Protein AF-A0A2T2ZTY4-F1 (afdb_monomer_lite)

InterPro domains:
  IPR013901 Anthrone oxygenase [PF08592] (62-188)

Sequence (195 aa):
MADYQSNPLRTTAALVGLSSTLVLAGVNIGTSALFIPHLLSSSSSGSSSSSPLPIETTTAIFTRLYRDGAKLVVPLAAAGTLSFGLLAAEFSSFRGGPVARGTLSSSLMDSTPRILLATASALVVSTLAWTGIVVMPVNNRLVSIAESSAKTDRGSSSKQREEVDSLLRSWQWMNYVRGFGALAAGIVALGALVV

Foldseek 3Di:
DPDPPDPVLLVVLLCLLLVLLLVLLCLLLVCLVPPLVVLLVLLPDPDDDDHRDALLVSLVVVLVCVVVVCVRNVVSLVSNLVSLQVNLVVLVVVPPDPDDPDDPVVVVVSNQLSVLSNLLSVLSVVLVVLCVPPVVVLNVVSVVLNVVVVVDPPGDDPVSSVSNSVSSNSNSVSSNSSSVSSVSSSVSNVVSVVD

pLDDT: mean 83.14, std 16.84, range [40.78, 97.81]

Structure (mmCIF, N/CA/C/O backbone):
data_AF-A0A2T2ZTY4-F1
#
_entry.id   AF-A0A2T2ZTY4-F1
#
loop_
_atom_site.group_PDB
_atom_site.id
_atom_site.type_symbol
_atom_site.label_atom_id
_atom_site.label_alt_id
_atom_site.label_comp_id
_atom_site.label_asym_id
_atom_site.label_entity_id
_atom_site.label_seq_id
_atom_site.pdbx_PDB_ins_code
_atom_site.Cartn_x
_atom_site.Cartn_y
_atom_site.Cartn_z
_atom_site.occupancy
_atom_site.B_iso_or_equiv
_atom_site.auth_seq_id
_atom_site.auth_comp_id
_atom_site.auth_asym_id
_atom_site.auth_atom_id
_atom_site.pdbx_PDB_model_num
ATOM 1 N N . MET A 1 1 ? 37.023 -5.761 -24.799 1.00 42.00 1 MET A N 1
ATOM 2 C CA . MET A 1 1 ? 36.277 -5.891 -23.532 1.00 42.00 1 MET A CA 1
ATOM 3 C C . MET A 1 1 ? 36.139 -4.492 -22.969 1.00 42.00 1 MET A C 1
ATOM 5 O O . MET A 1 1 ? 37.066 -4.015 -22.338 1.00 42.00 1 MET A O 1
ATOM 9 N N . ALA A 1 2 ? 35.080 -3.780 -23.354 1.00 40.78 2 ALA A N 1
ATOM 10 C CA . ALA A 1 2 ? 34.784 -2.466 -22.796 1.00 40.78 2 ALA A CA 1
ATOM 11 C C . ALA A 1 2 ? 33.960 -2.695 -21.531 1.00 40.78 2 ALA A C 1
ATOM 13 O O . ALA A 1 2 ? 32.965 -3.421 -21.578 1.00 40.78 2 ALA A O 1
ATOM 14 N N . ASP A 1 3 ? 34.435 -2.148 -20.420 1.00 42.94 3 ASP A N 1
ATOM 15 C CA . ASP A 1 3 ? 33.852 -2.321 -19.101 1.00 42.94 3 ASP A CA 1
ATOM 16 C C . ASP A 1 3 ? 32.365 -1.968 -19.090 1.00 42.94 3 ASP A C 1
ATOM 18 O O . ASP A 1 3 ? 31.940 -0.867 -19.443 1.00 42.94 3 ASP A O 1
ATOM 22 N N . TYR A 1 4 ? 31.583 -2.942 -18.641 1.00 46.78 4 TYR A N 1
ATOM 23 C CA . TYR A 1 4 ? 30.176 -2.842 -18.294 1.00 46.78 4 TYR A CA 1
ATOM 24 C C . TYR A 1 4 ? 30.061 -1.991 -17.018 1.00 46.78 4 TYR A C 1
ATOM 26 O O . TYR A 1 4 ? 29.778 -2.505 -15.938 1.00 46.78 4 TYR A O 1
ATOM 34 N N . GLN A 1 5 ? 30.367 -0.691 -17.090 1.00 53.50 5 GLN A N 1
ATOM 35 C CA . GLN A 1 5 ? 30.116 0.213 -15.971 1.00 53.50 5 GLN A CA 1
ATOM 36 C C . GLN A 1 5 ? 28.602 0.330 -15.796 1.00 53.50 5 GLN A C 1
ATOM 38 O O . GLN A 1 5 ? 27.928 1.087 -16.495 1.00 53.50 5 GLN A O 1
ATOM 43 N N . SER A 1 6 ? 28.054 -0.458 -14.869 1.00 60.25 6 SER A N 1
ATOM 44 C CA . SER A 1 6 ? 26.677 -0.318 -14.412 1.00 60.25 6 SER A CA 1
ATOM 45 C C . SER A 1 6 ? 26.461 1.135 -14.001 1.00 60.25 6 SER A C 1
ATOM 47 O O . SER A 1 6 ? 27.134 1.613 -13.086 1.00 60.25 6 SER A O 1
ATOM 49 N N . ASN A 1 7 ? 25.555 1.842 -14.680 1.00 81.56 7 ASN A N 1
ATOM 50 C CA . ASN A 1 7 ? 25.240 3.223 -14.340 1.00 81.56 7 ASN A CA 1
ATOM 51 C C . ASN A 1 7 ? 24.747 3.252 -12.877 1.00 81.56 7 ASN A C 1
ATOM 53 O O . ASN A 1 7 ? 23.679 2.693 -12.601 1.00 81.56 7 ASN A O 1
ATOM 57 N N . PRO A 1 8 ? 25.497 3.863 -11.937 1.00 86.19 8 PRO A N 1
ATOM 58 C CA . PRO A 1 8 ? 25.181 3.801 -10.511 1.00 86.19 8 PRO A CA 1
ATOM 59 C C . PRO A 1 8 ? 23.785 4.363 -10.215 1.00 86.19 8 PRO A C 1
ATOM 61 O O . PRO A 1 8 ? 23.120 3.904 -9.284 1.00 86.19 8 PRO A O 1
ATOM 64 N N . LEU A 1 9 ? 23.301 5.289 -11.051 1.00 87.69 9 LEU A N 1
ATOM 65 C CA . LEU A 1 9 ? 21.956 5.851 -10.967 1.00 87.69 9 LEU A CA 1
ATOM 66 C C . LEU A 1 9 ? 20.871 4.788 -11.190 1.00 87.69 9 LEU A C 1
ATOM 68 O O . LEU A 1 9 ? 19.936 4.702 -10.395 1.00 87.69 9 LEU A O 1
ATOM 72 N N . ARG A 1 10 ? 21.024 3.928 -12.207 1.00 89.00 10 ARG A N 1
ATOM 73 C CA . ARG A 1 10 ? 20.074 2.841 -12.505 1.00 89.00 10 ARG A CA 1
ATOM 74 C C . ARG A 1 10 ? 20.020 1.823 -11.382 1.00 89.00 10 ARG A C 1
ATOM 76 O O . ARG A 1 10 ? 18.934 1.467 -10.933 1.00 89.00 10 ARG A O 1
ATOM 83 N N . THR A 1 11 ? 21.185 1.396 -10.899 1.00 90.50 11 THR A N 1
ATOM 84 C CA . THR A 1 11 ? 21.280 0.446 -9.785 1.00 90.50 11 THR A CA 1
ATOM 85 C C . THR A 1 11 ? 20.630 1.019 -8.530 1.00 90.50 11 THR A C 1
ATOM 87 O O . THR A 1 11 ? 19.835 0.345 -7.880 1.00 90.50 11 THR A O 1
ATOM 90 N N . THR A 1 12 ? 20.902 2.289 -8.221 1.00 93.62 12 THR A N 1
ATOM 91 C CA . THR A 1 12 ? 20.319 2.964 -7.056 1.00 93.62 12 THR A CA 1
ATOM 92 C C . THR A 1 12 ? 18.804 3.080 -7.187 1.00 93.62 12 THR A C 1
ATOM 94 O O . THR A 1 12 ? 18.079 2.700 -6.269 1.00 93.62 12 THR A O 1
ATOM 97 N N . ALA A 1 13 ? 18.305 3.539 -8.338 1.00 93.88 13 ALA A N 1
ATOM 98 C CA . ALA A 1 13 ? 16.874 3.665 -8.583 1.00 93.88 13 ALA A CA 1
ATOM 99 C C . ALA A 1 13 ? 16.161 2.306 -8.496 1.00 93.88 13 ALA A C 1
ATOM 101 O O . ALA A 1 13 ? 15.113 2.217 -7.858 1.00 93.88 13 ALA A O 1
ATOM 102 N N . ALA A 1 14 ? 16.746 1.244 -9.057 1.00 94.00 14 ALA A N 1
ATOM 103 C CA . ALA A 1 14 ? 16.203 -0.110 -8.979 1.00 94.00 14 ALA A CA 1
ATOM 104 C C . ALA A 1 14 ? 16.126 -0.613 -7.532 1.00 94.00 14 ALA A C 1
ATOM 106 O O . ALA A 1 14 ? 15.066 -1.063 -7.097 1.00 94.00 14 ALA A O 1
ATOM 107 N N . LEU A 1 15 ? 17.214 -0.482 -6.765 1.00 96.19 15 LEU A N 1
ATOM 108 C CA . LEU A 1 15 ? 17.254 -0.899 -5.362 1.00 96.19 15 LEU A CA 1
ATOM 109 C C . LEU A 1 15 ? 16.244 -0.128 -4.512 1.00 96.19 15 LEU A C 1
ATOM 111 O O . LEU A 1 15 ? 15.514 -0.736 -3.729 1.00 96.19 15 LEU A O 1
ATOM 115 N N . VAL A 1 16 ? 16.152 1.193 -4.686 1.00 97.00 16 VAL A N 1
ATOM 116 C CA . VAL A 1 16 ? 15.178 2.026 -3.967 1.00 97.00 16 VAL A CA 1
ATOM 117 C C . VAL A 1 16 ? 13.749 1.641 -4.346 1.00 97.00 16 VAL A C 1
ATOM 119 O O . VAL A 1 16 ? 12.917 1.466 -3.459 1.00 97.00 16 VAL A O 1
ATOM 122 N N . GLY A 1 17 ? 13.454 1.445 -5.633 1.00 95.94 17 GLY A N 1
ATOM 123 C CA . GLY A 1 17 ? 12.112 1.079 -6.088 1.00 95.94 17 GLY A CA 1
ATOM 124 C C . GLY A 1 17 ? 11.661 -0.296 -5.586 1.00 95.94 17 GLY A C 1
ATOM 125 O O . GLY A 1 17 ? 10.560 -0.442 -5.045 1.00 95.94 17 GLY A O 1
ATOM 126 N N . LEU A 1 18 ? 12.534 -1.301 -5.699 1.00 97.00 18 LEU A N 1
ATOM 127 C CA . LEU A 1 18 ? 12.264 -2.665 -5.237 1.00 97.00 18 LEU A CA 1
ATOM 128 C C . LEU A 1 18 ? 12.140 -2.732 -3.712 1.00 97.00 18 LEU A C 1
ATOM 130 O O . LEU A 1 18 ? 11.170 -3.285 -3.200 1.00 97.00 18 LEU A O 1
ATOM 134 N N . SER A 1 19 ? 13.070 -2.125 -2.970 1.00 97.56 19 SER A N 1
ATOM 135 C CA . SER A 1 19 ? 12.989 -2.100 -1.503 1.00 97.56 19 SER A CA 1
ATOM 136 C C . SER A 1 19 ? 11.739 -1.365 -1.020 1.00 97.56 19 SER A C 1
ATOM 138 O O . SER A 1 19 ? 11.031 -1.873 -0.152 1.00 97.56 19 SER A O 1
ATOM 140 N N . SER A 1 20 ? 11.401 -0.224 -1.630 1.00 96.62 20 SER A N 1
ATOM 141 C CA . SER A 1 20 ? 10.216 0.549 -1.251 1.00 96.62 20 SER A CA 1
ATOM 142 C C . SER A 1 20 ? 8.925 -0.237 -1.466 1.00 96.62 20 SER A C 1
ATOM 144 O O . SER A 1 20 ? 8.067 -0.253 -0.585 1.00 96.62 20 SER A O 1
ATOM 146 N N . THR A 1 21 ? 8.789 -0.928 -2.602 1.00 96.25 21 THR A N 1
ATOM 147 C CA . THR A 1 21 ? 7.597 -1.742 -2.894 1.00 96.25 21 THR A CA 1
ATOM 148 C C . THR A 1 21 ? 7.496 -2.992 -2.029 1.00 96.25 21 THR A C 1
ATOM 150 O O . THR A 1 21 ? 6.395 -3.321 -1.589 1.00 96.25 21 THR A O 1
ATOM 153 N N . LEU A 1 22 ? 8.617 -3.643 -1.705 1.00 97.50 22 LEU A N 1
ATOM 154 C CA . LEU A 1 22 ? 8.642 -4.778 -0.778 1.00 97.50 22 LEU A CA 1
ATOM 155 C C . LEU A 1 22 ? 8.259 -4.366 0.645 1.00 97.50 22 LEU A C 1
ATOM 157 O O . LEU A 1 22 ? 7.415 -5.016 1.263 1.00 97.50 22 LEU A O 1
ATOM 161 N N . VAL A 1 23 ? 8.823 -3.269 1.159 1.00 97.81 23 VAL A N 1
ATOM 162 C CA . VAL A 1 23 ? 8.463 -2.748 2.487 1.00 97.81 23 VAL A CA 1
ATOM 163 C C . VAL A 1 23 ? 6.996 -2.321 2.503 1.00 97.81 23 VAL A C 1
ATOM 165 O O . VAL A 1 23 ? 6.265 -2.668 3.428 1.00 97.81 23 VAL A O 1
ATOM 168 N N . LEU A 1 24 ? 6.528 -1.635 1.458 1.00 95.75 24 LEU A N 1
ATOM 169 C CA . LEU A 1 24 ? 5.130 -1.231 1.328 1.00 95.75 24 LEU A CA 1
ATOM 170 C C . LEU A 1 24 ? 4.177 -2.439 1.300 1.00 95.75 24 LEU A C 1
ATOM 172 O O . LEU A 1 24 ? 3.145 -2.427 1.975 1.00 95.75 24 LEU A O 1
ATOM 176 N N . ALA A 1 25 ? 4.521 -3.492 0.557 1.00 97.31 25 ALA A N 1
ATOM 177 C CA . ALA A 1 25 ? 3.759 -4.736 0.529 1.00 97.31 25 ALA A CA 1
ATOM 178 C C . ALA A 1 25 ? 3.726 -5.397 1.913 1.00 97.31 25 ALA A C 1
ATOM 180 O O . ALA A 1 25 ? 2.648 -5.706 2.426 1.00 97.31 25 ALA A O 1
ATOM 181 N N . GLY A 1 26 ? 4.893 -5.537 2.547 1.00 96.81 26 GLY A N 1
ATOM 182 C CA . GLY A 1 26 ? 5.043 -6.133 3.870 1.00 96.81 26 GLY A CA 1
ATOM 183 C C . GLY A 1 26 ? 4.257 -5.394 4.951 1.00 96.81 26 GLY A C 1
ATOM 184 O O . GLY A 1 26 ? 3.558 -6.031 5.732 1.00 96.81 26 GLY A O 1
ATOM 185 N N . VAL A 1 27 ? 4.286 -4.058 4.969 1.00 95.75 27 VAL A N 1
ATOM 186 C CA . VAL A 1 27 ? 3.514 -3.253 5.930 1.00 95.75 27 VAL A CA 1
ATOM 187 C C . VAL A 1 27 ? 2.009 -3.457 5.737 1.00 95.75 27 VAL A C 1
ATOM 189 O O . VAL A 1 27 ? 1.297 -3.698 6.710 1.00 95.75 27 VAL A O 1
ATOM 192 N N . ASN A 1 28 ? 1.502 -3.408 4.503 1.00 95.25 28 ASN A N 1
ATOM 193 C CA . ASN A 1 28 ? 0.065 -3.553 4.238 1.00 95.25 28 ASN A CA 1
ATOM 194 C C . ASN A 1 28 ? -0.455 -4.971 4.539 1.00 95.25 28 ASN A C 1
ATOM 196 O O . ASN A 1 28 ? -1.496 -5.135 5.182 1.00 95.25 28 ASN A O 1
ATOM 200 N N . ILE A 1 29 ? 0.283 -6.001 4.113 1.00 96.88 29 ILE A N 1
ATOM 201 C CA . ILE A 1 29 ? -0.066 -7.405 4.369 1.00 96.88 29 ILE A CA 1
ATOM 202 C C . ILE A 1 29 ? 0.104 -7.721 5.856 1.00 96.88 29 ILE A C 1
ATOM 204 O O . ILE A 1 29 ? -0.799 -8.284 6.467 1.00 96.88 29 ILE A O 1
ATOM 208 N N . GLY A 1 30 ? 1.225 -7.318 6.453 1.00 95.75 30 GLY A N 1
ATOM 209 C CA . GLY A 1 30 ? 1.563 -7.588 7.847 1.00 95.75 30 GLY A CA 1
ATOM 210 C C . GLY A 1 30 ? 0.591 -6.934 8.820 1.00 95.75 30 GLY A C 1
ATOM 211 O O . GLY A 1 30 ? 0.077 -7.608 9.707 1.00 95.75 30 GLY A O 1
ATOM 212 N N . THR A 1 31 ? 0.246 -5.658 8.624 1.00 93.75 31 THR A N 1
ATOM 213 C CA . THR A 1 31 ? -0.780 -5.002 9.458 1.00 93.75 31 THR A CA 1
ATOM 214 C C . THR A 1 31 ? -2.138 -5.698 9.336 1.00 93.75 31 THR A C 1
ATOM 216 O O . THR A 1 31 ? -2.840 -5.861 10.329 1.00 93.75 31 THR A O 1
ATOM 219 N N . SER A 1 32 ? -2.493 -6.201 8.156 1.00 93.81 32 SER A N 1
ATOM 220 C CA . SER A 1 32 ? -3.767 -6.902 7.948 1.00 93.81 32 SER A CA 1
ATOM 221 C C . SER A 1 32 ? -3.783 -8.311 8.515 1.00 93.81 32 SER A C 1
ATOM 223 O O . SER A 1 32 ? -4.798 -8.730 9.057 1.00 93.81 32 SER A O 1
ATOM 225 N N . ALA A 1 33 ? -2.678 -9.044 8.404 1.00 94.31 33 ALA A N 1
ATOM 226 C CA . ALA A 1 33 ? -2.574 -10.421 8.872 1.00 94.31 33 ALA A CA 1
ATOM 227 C C . ALA A 1 33 ? -2.340 -10.504 10.381 1.00 94.31 33 ALA A C 1
ATOM 229 O O . ALA A 1 33 ? -2.839 -11.416 11.031 1.00 94.31 33 ALA A O 1
ATOM 230 N N . LEU A 1 34 ? -1.590 -9.552 10.941 1.00 93.38 34 LEU A N 1
ATOM 231 C CA . LEU A 1 34 ? -1.162 -9.603 12.333 1.00 93.38 34 LEU A CA 1
ATOM 232 C C . LEU A 1 34 ? -1.958 -8.656 13.220 1.00 93.38 34 LEU A C 1
ATOM 234 O O . LEU A 1 34 ? -2.248 -9.018 14.346 1.00 93.38 34 LEU A O 1
ATOM 238 N N . PHE A 1 35 ? -2.345 -7.464 12.768 1.00 89.75 35 PHE A N 1
ATOM 239 C CA . PHE A 1 35 ? -2.941 -6.477 13.675 1.00 89.75 35 PHE A CA 1
ATOM 240 C C . PHE A 1 35 ? -4.463 -6.582 13.752 1.00 89.75 35 PHE A C 1
ATOM 242 O O . PHE A 1 35 ? -5.037 -6.663 14.838 1.00 89.75 35 PHE A O 1
ATOM 249 N N . ILE A 1 36 ? -5.132 -6.623 12.597 1.00 89.38 36 ILE A N 1
ATOM 250 C CA . ILE A 1 36 ? -6.599 -6.593 12.542 1.00 89.38 36 ILE A CA 1
ATOM 251 C C . ILE A 1 36 ? -7.257 -7.802 13.224 1.00 89.38 36 ILE A C 1
ATOM 253 O O . ILE A 1 36 ? -8.189 -7.584 13.998 1.00 89.38 36 ILE A O 1
ATOM 257 N N . PRO A 1 37 ? -6.782 -9.053 13.055 1.00 88.50 37 PRO A N 1
ATOM 258 C CA . PRO A 1 37 ? -7.362 -10.188 13.763 1.00 88.50 37 PRO A CA 1
ATOM 259 C C . PRO A 1 37 ? -7.285 -10.052 15.283 1.00 88.50 37 PRO A C 1
ATOM 261 O O . PRO A 1 37 ? -8.204 -10.496 15.962 1.00 88.50 37 PRO A O 1
ATOM 264 N N . HIS A 1 38 ? -6.252 -9.402 15.829 1.00 86.88 38 HIS A N 1
ATOM 265 C CA . HIS A 1 38 ? -6.154 -9.171 17.272 1.00 86.88 38 HIS A CA 1
ATOM 266 C C . HIS A 1 38 ? -7.180 -8.135 17.744 1.00 86.88 38 HIS A C 1
ATOM 268 O O . HIS A 1 38 ? -7.844 -8.356 18.757 1.00 86.88 38 HIS A O 1
ATOM 274 N N . LEU A 1 39 ? -7.391 -7.062 16.973 1.00 86.00 39 LEU A N 1
ATOM 275 C CA . LEU A 1 39 ? -8.460 -6.098 17.252 1.00 86.00 39 LEU A CA 1
ATOM 276 C C . LEU A 1 39 ? -9.850 -6.752 17.183 1.00 86.00 39 LEU A C 1
ATOM 278 O O . LEU A 1 39 ? -10.673 -6.523 18.065 1.00 86.00 39 LEU A O 1
ATOM 282 N N . LEU A 1 40 ? -10.091 -7.621 16.197 1.00 84.38 40 LEU A N 1
ATOM 283 C CA . LEU A 1 40 ? -11.367 -8.330 16.029 1.00 84.38 40 LEU A CA 1
ATOM 284 C C . LEU A 1 40 ? -11.588 -9.427 17.085 1.00 84.38 40 LEU A C 1
ATOM 286 O O . LEU A 1 40 ? -12.690 -9.571 17.601 1.00 84.38 40 LEU A O 1
ATOM 290 N N . SER A 1 41 ? -10.556 -10.189 17.452 1.00 78.69 41 SER A N 1
ATOM 291 C CA . SER A 1 41 ? -10.668 -11.278 18.443 1.00 78.69 41 SER A CA 1
ATOM 292 C C . SER A 1 41 ? -10.895 -10.736 19.853 1.00 78.69 41 SER A C 1
ATOM 294 O O . SER A 1 41 ? -11.637 -11.317 20.648 1.00 78.69 41 SER A O 1
ATOM 296 N N . SER A 1 42 ? -10.327 -9.561 20.138 1.00 62.91 42 SER A N 1
ATOM 297 C CA . SER A 1 42 ? -10.649 -8.792 21.338 1.00 62.91 42 SER A CA 1
ATOM 298 C C . SER A 1 42 ? -12.071 -8.218 21.326 1.00 62.91 42 SER A 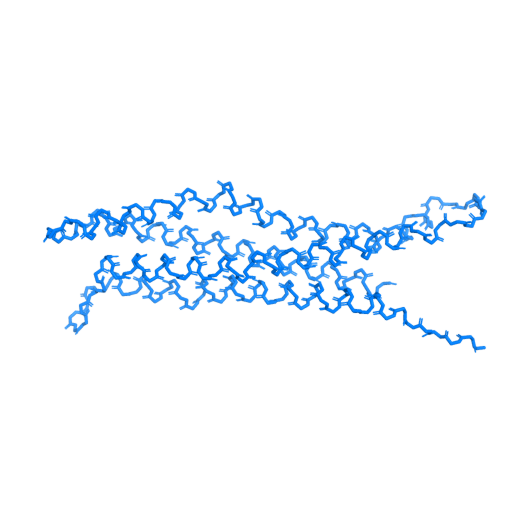C 1
ATOM 300 O O . SER A 1 42 ? -12.496 -7.662 22.330 1.00 62.91 42 SER A O 1
ATOM 302 N N . SER A 1 43 ? -12.806 -8.336 20.213 1.00 56.00 43 SER A N 1
ATOM 303 C CA . SER A 1 43 ? -14.177 -7.846 20.057 1.00 56.00 43 SER A CA 1
ATOM 304 C C . SER A 1 43 ? -15.236 -8.943 20.187 1.00 56.00 43 SER A C 1
ATOM 306 O O . SER A 1 43 ? -16.318 -8.690 20.712 1.00 56.00 43 SER A O 1
ATOM 308 N N . SER A 1 44 ? -14.916 -10.173 19.772 1.00 54.94 44 SER A N 1
ATOM 309 C CA . SER A 1 44 ? -15.897 -11.247 19.562 1.00 54.94 44 SER A CA 1
ATOM 310 C C . SER A 1 44 ? -16.006 -12.300 20.676 1.00 54.94 44 SER A C 1
ATOM 312 O O . SER A 1 44 ? -16.694 -13.303 20.494 1.00 54.94 44 SER A O 1
ATOM 314 N N . SER A 1 45 ? -15.324 -12.142 21.812 1.00 49.69 45 SER A N 1
ATOM 315 C CA . SER A 1 45 ? -15.151 -13.251 22.766 1.00 49.69 45 SER A CA 1
ATOM 316 C C . SER A 1 45 ? -16.179 -13.244 23.902 1.00 49.69 45 SER A C 1
ATOM 318 O O . SER A 1 45 ? -15.992 -12.612 24.936 1.00 49.69 45 SER A O 1
ATOM 320 N N . GLY A 1 46 ? -17.245 -14.029 23.727 1.00 48.44 46 GLY A N 1
ATOM 321 C CA . GLY A 1 46 ? -18.169 -14.471 24.781 1.00 48.44 46 GLY A CA 1
ATOM 322 C C . GLY A 1 46 ? -17.621 -15.604 25.668 1.00 48.44 46 GLY A C 1
ATOM 323 O O . GLY A 1 46 ? -18.400 -16.403 26.177 1.00 48.44 46 GLY A O 1
ATOM 324 N N . SER A 1 47 ? -16.298 -15.711 25.847 1.00 44.22 47 SER A N 1
ATOM 325 C CA . SER A 1 47 ? -15.642 -16.762 26.643 1.00 44.22 47 SER A CA 1
ATOM 326 C C . SER A 1 47 ? -15.008 -16.197 27.925 1.00 44.22 47 SER A C 1
ATOM 328 O O . SER A 1 47 ? -13.831 -15.853 27.961 1.00 44.22 47 SER A O 1
ATOM 330 N N . SER A 1 48 ? -15.842 -16.052 28.954 1.00 44.53 48 SER A N 1
ATOM 331 C CA . SER A 1 48 ? -15.614 -16.220 30.406 1.00 44.53 48 SER A CA 1
ATOM 332 C C . SER A 1 48 ? -14.294 -15.859 31.138 1.00 44.53 48 SER A C 1
ATOM 334 O O . SER A 1 48 ? -14.214 -16.194 32.318 1.00 44.53 48 SER A O 1
ATOM 336 N N . SER A 1 49 ? -13.288 -15.164 30.588 1.00 51.44 49 SER A N 1
ATOM 337 C CA . SER A 1 49 ? -12.164 -14.686 31.437 1.00 51.44 49 SER A CA 1
ATOM 338 C C . SER A 1 49 ? -11.414 -13.417 31.014 1.00 51.44 49 SER A C 1
ATOM 340 O O . SER A 1 49 ? -10.713 -12.849 31.851 1.00 51.44 49 SER A O 1
ATOM 342 N N . SER A 1 50 ? -11.577 -12.907 29.792 1.00 55.12 50 SER A N 1
ATOM 343 C CA . SER A 1 50 ? -10.962 -11.641 29.364 1.00 55.12 50 SER A CA 1
ATOM 344 C C . SER A 1 50 ? -12.000 -10.709 28.738 1.00 55.12 50 SER A C 1
ATOM 346 O O . SER A 1 50 ? -12.589 -11.009 27.702 1.00 55.12 50 SER A O 1
ATOM 348 N N . SER A 1 51 ? -12.256 -9.572 29.390 1.00 61.28 51 SER A N 1
ATOM 349 C CA . SER A 1 51 ? -13.196 -8.565 28.891 1.00 61.28 51 SER A CA 1
ATOM 350 C C . SER A 1 51 ? -12.755 -8.056 27.511 1.00 61.28 51 SER A C 1
ATOM 352 O O . SER A 1 51 ? -11.583 -7.699 27.356 1.00 61.28 51 SER A O 1
ATOM 354 N N . PRO A 1 52 ? -13.656 -7.996 26.512 1.00 68.12 52 PRO A N 1
ATOM 355 C CA . PRO A 1 52 ? -13.330 -7.452 25.201 1.00 68.12 52 PRO A CA 1
ATOM 356 C C . PRO A 1 52 ? -12.848 -6.001 25.317 1.00 68.12 52 PRO A C 1
ATOM 358 O O . PRO A 1 52 ? -13.339 -5.247 26.163 1.00 68.12 52 PRO A O 1
ATOM 361 N N . LEU A 1 53 ? -11.900 -5.592 24.465 1.00 78.00 53 LEU A N 1
ATOM 362 C CA . LEU A 1 53 ? -11.368 -4.226 24.503 1.00 78.00 53 LEU A CA 1
ATOM 363 C C . LEU A 1 53 ? -12.504 -3.217 24.269 1.00 78.00 53 LEU A C 1
ATOM 365 O O . LEU A 1 53 ? -13.319 -3.430 23.360 1.00 78.00 53 LEU A O 1
ATOM 369 N N . PRO A 1 54 ? -12.575 -2.117 25.044 1.00 83.12 54 PRO A N 1
ATOM 370 C CA . PRO A 1 54 ? -13.526 -1.044 24.785 1.00 83.12 54 PRO A CA 1
ATOM 371 C C . PRO A 1 54 ? -13.391 -0.521 23.350 1.00 83.12 54 PRO A C 1
ATOM 373 O O . PRO A 1 54 ? -12.280 -0.404 22.826 1.00 83.12 54 PRO A O 1
ATOM 376 N N . ILE A 1 55 ? -14.517 -0.180 22.712 1.00 83.81 55 ILE A N 1
ATOM 377 C CA . ILE A 1 55 ? -14.527 0.322 21.325 1.00 83.81 55 ILE A CA 1
ATOM 378 C C . ILE A 1 55 ? -13.633 1.557 21.176 1.00 83.81 55 ILE A C 1
ATOM 380 O O . ILE A 1 55 ? -12.922 1.695 20.179 1.00 83.81 55 ILE A O 1
ATOM 384 N N . GLU A 1 56 ? -13.635 2.430 22.179 1.00 84.81 56 GLU A N 1
ATOM 385 C CA . GLU A 1 56 ? -12.770 3.608 22.248 1.00 84.81 56 GLU A CA 1
ATOM 386 C C . GLU A 1 56 ? -11.297 3.237 22.118 1.00 84.81 56 GLU A C 1
ATOM 388 O O . GLU A 1 56 ? -10.578 3.813 21.305 1.00 84.81 56 GLU A O 1
ATOM 393 N N . THR A 1 57 ? -10.853 2.223 22.859 1.00 87.69 57 THR A N 1
ATOM 394 C CA . THR A 1 57 ? -9.470 1.756 22.816 1.00 87.69 57 THR A CA 1
ATOM 395 C C . THR A 1 57 ? -9.134 1.182 21.441 1.00 87.69 57 THR A C 1
ATOM 397 O O . THR A 1 57 ? -8.128 1.567 20.849 1.00 87.69 57 THR A O 1
ATOM 400 N N . THR A 1 58 ? -9.993 0.324 20.886 1.00 88.88 58 THR A N 1
ATOM 401 C CA . THR A 1 58 ? -9.783 -0.292 19.564 1.00 88.88 58 THR A CA 1
ATOM 402 C C . THR A 1 58 ? -9.700 0.752 18.450 1.00 88.88 58 THR A C 1
ATOM 404 O O . THR A 1 58 ? -8.779 0.730 17.630 1.00 88.88 58 THR A O 1
ATOM 407 N N . THR A 1 59 ? -10.634 1.702 18.427 1.00 89.31 59 THR A N 1
ATOM 408 C CA . THR A 1 59 ? -10.694 2.750 17.398 1.00 89.31 59 THR A CA 1
ATOM 409 C C . THR A 1 59 ? -9.587 3.798 17.561 1.00 89.31 59 THR A C 1
ATOM 411 O O . THR A 1 59 ? -9.041 4.266 16.557 1.00 89.31 59 THR A O 1
ATOM 414 N N . ALA A 1 60 ? -9.162 4.109 18.791 1.00 89.75 60 ALA A N 1
ATOM 415 C CA . ALA A 1 60 ? -8.001 4.961 19.052 1.00 89.75 60 ALA A CA 1
ATOM 416 C C . ALA A 1 60 ? -6.690 4.305 18.590 1.00 89.75 60 ALA A C 1
ATOM 418 O O . ALA A 1 60 ? -5.886 4.941 17.900 1.00 89.75 60 ALA A O 1
ATOM 419 N N . ILE A 1 61 ? -6.495 3.020 18.910 1.00 91.56 61 ILE A N 1
ATOM 420 C CA . ILE A 1 61 ? -5.347 2.230 18.449 1.00 91.56 61 ILE A CA 1
ATOM 421 C C . ILE A 1 61 ? -5.306 2.208 16.916 1.00 91.56 61 ILE A C 1
ATOM 423 O O . ILE A 1 61 ? -4.266 2.502 16.321 1.00 91.56 61 ILE A O 1
ATOM 427 N N . PHE A 1 62 ? -6.442 1.926 16.272 1.00 91.56 62 PHE A N 1
ATOM 428 C CA . PHE A 1 62 ? -6.559 1.952 14.816 1.00 91.56 62 PHE A CA 1
ATOM 429 C C . PHE A 1 62 ? -6.208 3.328 14.232 1.00 91.56 62 PHE A C 1
ATOM 431 O O . PHE A 1 62 ? -5.425 3.422 13.289 1.00 91.56 62 PHE A O 1
ATOM 438 N N . THR A 1 63 ? -6.740 4.407 14.810 1.00 89.81 63 THR A N 1
ATOM 439 C CA . THR A 1 63 ? -6.504 5.777 14.329 1.00 89.81 63 THR A CA 1
ATOM 440 C C . THR A 1 63 ? -5.025 6.144 14.386 1.00 89.81 63 THR A C 1
ATOM 442 O O . THR A 1 63 ? -4.495 6.746 13.446 1.00 89.81 63 THR A O 1
ATOM 445 N N . ARG A 1 64 ? -4.336 5.751 15.463 1.00 92.25 64 ARG A N 1
ATOM 446 C CA . ARG A 1 64 ? -2.893 5.955 15.598 1.00 92.25 64 ARG A CA 1
ATOM 447 C C . ARG A 1 64 ? -2.120 5.150 14.559 1.00 92.25 64 ARG A C 1
ATOM 449 O O . ARG A 1 64 ? -1.306 5.734 13.848 1.00 92.25 64 ARG A O 1
ATOM 456 N N . LEU A 1 65 ? -2.431 3.859 14.411 1.00 92.00 65 LEU A N 1
ATOM 457 C CA . LEU A 1 65 ? -1.824 3.007 13.386 1.00 92.00 65 LEU A CA 1
ATOM 458 C C . LEU A 1 65 ? -1.994 3.609 11.986 1.00 92.00 65 LEU A C 1
ATOM 460 O O . LEU A 1 65 ? -1.037 3.655 11.220 1.00 92.00 65 LEU A O 1
ATOM 464 N N . TYR A 1 66 ? -3.189 4.096 11.651 1.00 89.81 66 TYR A N 1
ATOM 465 C CA . TYR A 1 66 ? -3.465 4.692 10.349 1.00 89.81 66 TYR A CA 1
ATOM 466 C C . TYR A 1 66 ? -2.664 5.981 10.115 1.00 89.81 66 TYR A C 1
ATOM 468 O O . TYR A 1 66 ? -2.017 6.124 9.075 1.00 89.81 66 TYR A O 1
ATOM 476 N N . ARG A 1 67 ? -2.668 6.912 11.080 1.00 91.50 67 ARG A N 1
ATOM 477 C CA . ARG A 1 67 ? -1.945 8.189 10.959 1.00 91.50 67 ARG A CA 1
ATOM 478 C C . ARG A 1 67 ? -0.434 7.999 10.906 1.00 91.50 67 ARG A C 1
ATOM 480 O O . ARG A 1 67 ? 0.228 8.648 10.101 1.00 91.50 67 ARG A O 1
ATOM 487 N N . ASP A 1 68 ? 0.108 7.124 11.745 1.00 93.19 68 ASP A N 1
ATOM 488 C CA . ASP A 1 68 ? 1.544 6.849 11.763 1.00 93.19 68 ASP A CA 1
ATOM 489 C C . ASP A 1 68 ? 1.959 6.016 10.544 1.00 93.19 68 ASP A C 1
ATOM 491 O O . ASP A 1 68 ? 2.977 6.306 9.918 1.00 93.19 68 ASP A O 1
ATOM 495 N N . GLY A 1 69 ? 1.119 5.071 10.116 1.00 91.31 69 GLY A N 1
ATOM 496 C CA . GLY A 1 69 ? 1.313 4.309 8.886 1.00 91.31 69 GLY A CA 1
ATOM 497 C C . GLY A 1 69 ? 1.361 5.198 7.643 1.00 91.31 69 GLY A C 1
ATOM 498 O O . GLY A 1 69 ? 2.216 4.993 6.787 1.00 91.31 69 GLY A O 1
ATOM 499 N N . ALA A 1 70 ? 0.520 6.233 7.555 1.00 91.56 70 ALA A N 1
ATOM 500 C CA . ALA A 1 70 ? 0.534 7.174 6.432 1.00 91.56 70 ALA A CA 1
ATOM 501 C C . ALA A 1 70 ? 1.879 7.912 6.286 1.00 91.56 70 ALA A C 1
ATOM 503 O O . ALA A 1 70 ? 2.339 8.117 5.161 1.00 91.56 70 ALA A O 1
ATOM 504 N N . LYS A 1 71 ? 2.545 8.244 7.404 1.00 94.75 71 LYS A N 1
ATOM 505 C CA . LYS A 1 71 ? 3.875 8.888 7.406 1.00 94.75 71 LYS A CA 1
ATOM 506 C C . LYS A 1 71 ? 4.965 7.998 6.807 1.00 94.75 71 LYS A C 1
ATOM 508 O O . LYS A 1 71 ? 5.970 8.519 6.342 1.00 94.75 71 LYS A O 1
ATOM 513 N N . LEU A 1 72 ? 4.769 6.679 6.813 1.00 94.44 72 LEU A N 1
ATOM 514 C CA . LEU A 1 72 ? 5.687 5.708 6.221 1.00 94.44 72 LEU A CA 1
ATOM 515 C C . LEU A 1 72 ? 5.277 5.332 4.789 1.00 94.44 72 LEU A C 1
ATOM 517 O O . LEU A 1 72 ? 6.095 5.347 3.873 1.00 94.44 72 LEU A O 1
ATOM 521 N N . VAL A 1 73 ? 3.998 5.011 4.588 1.00 93.81 73 VAL A N 1
ATOM 522 C CA . VAL A 1 73 ? 3.456 4.496 3.324 1.00 93.81 73 VAL A CA 1
ATOM 523 C C . VAL A 1 73 ? 3.557 5.520 2.196 1.00 93.81 73 VAL A C 1
ATOM 525 O O . VAL A 1 73 ? 3.924 5.151 1.083 1.00 93.81 73 VAL A O 1
ATOM 528 N N . VAL A 1 74 ? 3.259 6.797 2.462 1.00 93.88 74 VAL A N 1
ATOM 529 C CA . VAL A 1 74 ? 3.257 7.832 1.416 1.00 93.88 74 VAL A CA 1
ATOM 530 C C . VAL A 1 74 ? 4.668 8.081 0.861 1.00 93.88 74 VAL A C 1
ATOM 532 O O . VAL A 1 74 ? 4.822 8.003 -0.360 1.00 93.88 74 VAL A O 1
ATOM 535 N N . PRO A 1 75 ? 5.717 8.294 1.686 1.00 96.25 75 PRO A N 1
ATOM 536 C CA . PRO A 1 75 ? 7.083 8.412 1.174 1.00 96.25 75 PRO A CA 1
ATOM 537 C C . PRO A 1 75 ? 7.575 7.170 0.427 1.00 96.25 75 PRO A C 1
ATOM 539 O O . PRO A 1 75 ? 8.202 7.315 -0.617 1.00 96.25 75 PRO A O 1
ATOM 542 N N . LEU A 1 76 ? 7.261 5.959 0.906 1.00 95.00 76 LEU A N 1
ATOM 543 C CA . LEU A 1 76 ? 7.648 4.719 0.217 1.00 95.00 76 LEU A CA 1
ATOM 544 C C . LEU A 1 76 ? 6.979 4.593 -1.155 1.00 95.00 76 LEU A C 1
ATOM 546 O O . LEU A 1 76 ? 7.633 4.239 -2.135 1.00 95.00 76 LEU A O 1
ATOM 550 N N . ALA A 1 77 ? 5.686 4.909 -1.250 1.00 95.12 77 ALA A N 1
ATOM 551 C CA . ALA A 1 77 ? 4.974 4.898 -2.523 1.00 95.12 77 ALA A CA 1
ATOM 552 C C . ALA A 1 77 ? 5.532 5.953 -3.493 1.00 95.12 77 ALA A C 1
ATOM 554 O O . ALA A 1 77 ? 5.704 5.667 -4.679 1.00 95.12 77 ALA A O 1
ATOM 555 N N . ALA A 1 78 ? 5.865 7.149 -2.999 1.00 96.06 78 ALA A N 1
ATOM 556 C CA . ALA A 1 78 ? 6.504 8.187 -3.803 1.00 96.06 78 ALA A CA 1
ATOM 557 C C . ALA A 1 78 ? 7.890 7.743 -4.298 1.00 96.06 78 ALA A C 1
ATOM 559 O O . ALA A 1 78 ? 8.165 7.840 -5.491 1.00 96.06 78 ALA A O 1
ATOM 560 N N . ALA A 1 79 ? 8.724 7.187 -3.414 1.00 96.25 79 ALA A N 1
ATOM 561 C CA . ALA A 1 79 ? 10.039 6.661 -3.765 1.00 96.25 79 ALA A CA 1
ATOM 562 C C . ALA A 1 79 ? 9.936 5.564 -4.835 1.00 96.25 79 ALA A C 1
ATOM 564 O O . ALA A 1 79 ? 10.575 5.672 -5.877 1.00 96.25 79 ALA A O 1
ATOM 565 N N . GLY A 1 80 ? 9.063 4.568 -4.642 1.00 94.44 80 GLY A N 1
ATOM 566 C CA . GLY A 1 80 ? 8.826 3.509 -5.627 1.00 94.44 80 GLY A CA 1
ATOM 567 C C . GLY A 1 80 ? 8.353 4.040 -6.983 1.00 94.44 80 GLY A C 1
ATOM 568 O O . GLY A 1 80 ? 8.901 3.675 -8.023 1.00 94.44 80 GLY A O 1
ATOM 569 N N . THR A 1 81 ? 7.380 4.955 -6.969 1.00 95.06 81 THR A N 1
ATOM 570 C CA . THR A 1 81 ? 6.837 5.594 -8.177 1.00 95.06 81 THR A CA 1
ATOM 571 C C . THR A 1 81 ? 7.919 6.328 -8.959 1.00 95.06 81 THR A C 1
ATOM 573 O O . THR A 1 81 ? 8.056 6.110 -10.165 1.00 95.06 81 THR A O 1
ATOM 576 N N . LEU A 1 82 ? 8.677 7.191 -8.276 1.00 96.38 82 LEU A N 1
ATOM 577 C CA . LEU A 1 82 ? 9.710 8.024 -8.883 1.00 96.38 82 LEU A CA 1
ATOM 578 C C . LEU A 1 82 ? 10.875 7.176 -9.388 1.00 96.38 82 LEU A C 1
ATOM 580 O O . LEU A 1 82 ? 11.336 7.399 -10.501 1.00 96.38 82 LEU A O 1
ATOM 584 N N . SER A 1 83 ? 11.300 6.168 -8.627 1.00 95.06 83 SER A N 1
ATOM 585 C CA . SER A 1 83 ? 12.344 5.229 -9.037 1.00 95.06 83 SER A CA 1
ATOM 586 C C . SER A 1 83 ? 11.977 4.476 -10.314 1.00 95.06 83 SER A C 1
ATOM 588 O O . SER A 1 83 ? 12.745 4.484 -11.275 1.00 95.06 83 SER A O 1
ATOM 590 N N . PHE A 1 84 ? 10.797 3.852 -10.368 1.00 94.94 84 PHE A N 1
ATOM 591 C CA . PHE A 1 84 ? 10.368 3.121 -11.564 1.00 94.94 84 PHE A CA 1
ATOM 592 C C . PHE A 1 84 ? 10.066 4.051 -12.741 1.00 94.94 84 PHE A C 1
ATOM 594 O O . PHE A 1 84 ? 10.379 3.713 -13.882 1.00 94.94 84 PHE A O 1
ATOM 601 N N . GLY A 1 85 ? 9.524 5.243 -12.476 1.00 93.56 85 GLY A N 1
ATOM 602 C CA . GLY A 1 85 ? 9.300 6.268 -13.494 1.00 93.56 85 GLY A CA 1
ATOM 603 C C . GLY A 1 85 ? 10.605 6.780 -14.108 1.00 93.56 85 GLY A C 1
ATOM 604 O O . GLY A 1 85 ? 10.708 6.877 -15.330 1.00 93.56 85 GLY A O 1
ATOM 605 N N . LEU A 1 86 ? 11.623 7.035 -13.279 1.00 93.12 86 LEU A N 1
ATOM 606 C CA . LEU A 1 86 ? 12.957 7.436 -13.728 1.00 93.12 86 LEU A CA 1
ATOM 607 C C . LEU A 1 86 ? 13.592 6.348 -14.598 1.00 93.12 86 LEU A C 1
ATOM 609 O O . LEU A 1 86 ? 14.063 6.643 -15.693 1.00 93.12 86 LEU A O 1
ATOM 613 N N . LEU A 1 87 ? 13.545 5.086 -14.157 1.00 90.56 87 LEU A N 1
ATOM 614 C CA . LEU A 1 87 ? 14.055 3.964 -14.947 1.00 90.56 87 LEU A CA 1
ATOM 615 C C . LEU A 1 87 ? 13.323 3.847 -16.293 1.00 90.56 87 LEU A C 1
ATOM 617 O O . LEU A 1 87 ? 13.969 3.729 -17.332 1.00 90.56 87 LEU A O 1
ATOM 621 N N . ALA A 1 88 ? 11.991 3.953 -16.308 1.00 90.69 88 ALA A N 1
ATOM 622 C CA . ALA A 1 88 ? 11.213 3.929 -17.547 1.00 90.69 88 ALA A CA 1
ATOM 623 C C . ALA A 1 88 ? 11.593 5.078 -18.504 1.00 90.69 88 ALA A C 1
ATOM 625 O O . ALA A 1 88 ? 11.639 4.878 -19.722 1.00 90.69 88 ALA A O 1
ATOM 626 N N . ALA A 1 89 ? 11.888 6.267 -17.969 1.00 89.12 89 ALA A N 1
ATOM 627 C CA . ALA A 1 89 ? 12.342 7.416 -18.748 1.00 89.12 89 ALA A CA 1
ATOM 628 C C . ALA A 1 89 ? 13.761 7.211 -19.306 1.00 89.12 89 ALA A C 1
ATOM 630 O O . ALA A 1 89 ? 13.997 7.468 -20.485 1.00 89.12 89 ALA A O 1
ATOM 631 N N . GLU A 1 90 ? 14.697 6.671 -18.527 1.00 85.69 90 GLU A N 1
ATOM 632 C CA . GLU A 1 90 ? 16.052 6.391 -19.016 1.00 85.69 90 GLU A CA 1
ATOM 633 C C . GLU A 1 90 ? 16.090 5.351 -20.138 1.00 85.69 90 GLU A C 1
ATOM 635 O O . GLU A 1 90 ? 16.887 5.481 -21.070 1.00 85.69 90 GLU A O 1
ATOM 640 N N . PHE A 1 91 ? 15.215 4.343 -20.090 1.00 76.38 91 PHE A N 1
ATOM 641 C CA . PHE A 1 91 ? 15.053 3.394 -21.195 1.00 76.38 91 PHE A CA 1
ATOM 642 C C . PHE A 1 91 ? 14.552 4.071 -22.482 1.00 76.38 91 PHE A C 1
ATOM 644 O O . PHE A 1 91 ? 14.795 3.566 -23.575 1.00 76.38 91 PHE A O 1
ATOM 651 N N . SER A 1 92 ? 13.888 5.229 -22.387 1.00 65.31 92 SER A N 1
ATOM 652 C CA . SER A 1 92 ? 13.435 5.987 -23.559 1.00 65.31 92 SER A CA 1
ATOM 653 C C . SER A 1 92 ? 14.519 6.876 -24.184 1.00 65.31 92 SER A C 1
ATOM 655 O O . SER A 1 92 ? 14.496 7.091 -25.395 1.00 65.31 92 SER A O 1
ATOM 657 N N . SER A 1 93 ? 15.505 7.326 -23.402 1.00 59.62 93 SER A N 1
ATOM 658 C CA . SER A 1 93 ? 16.532 8.283 -23.847 1.00 59.62 93 SER A CA 1
ATOM 659 C C . SER A 1 93 ? 17.672 7.673 -24.675 1.00 59.62 93 SER A C 1
ATOM 661 O O . SER A 1 93 ? 18.460 8.413 -25.254 1.00 59.62 93 SER A O 1
ATOM 663 N N . PHE A 1 94 ? 17.775 6.342 -24.780 1.00 53.22 94 PHE A N 1
ATOM 664 C CA . PHE A 1 94 ? 18.854 5.675 -25.531 1.00 53.22 94 PHE A CA 1
ATOM 665 C C . PHE A 1 94 ? 18.568 5.532 -27.044 1.00 53.22 94 PHE A C 1
ATOM 667 O O . PHE A 1 94 ? 19.417 5.073 -27.807 1.00 53.22 94 PHE A O 1
ATOM 674 N N . ARG A 1 95 ? 17.386 5.952 -27.521 1.00 48.94 95 ARG A N 1
ATOM 675 C CA . ARG A 1 95 ? 16.965 5.840 -28.932 1.00 48.94 95 ARG A CA 1
ATOM 676 C C . ARG A 1 95 ? 17.301 7.104 -29.743 1.00 48.94 95 ARG A C 1
ATOM 678 O O . ARG A 1 95 ? 16.426 7.753 -30.301 1.00 48.94 95 ARG A O 1
ATOM 685 N N . GLY A 1 96 ? 18.588 7.452 -29.793 1.00 42.50 96 GLY A N 1
ATOM 686 C CA . GLY A 1 96 ? 19.148 8.522 -30.638 1.00 42.50 96 GLY A CA 1
ATOM 687 C C . GLY A 1 96 ? 19.956 8.025 -31.849 1.00 42.50 96 GLY A C 1
ATOM 688 O O . GLY A 1 96 ? 20.671 8.809 -32.464 1.00 42.50 96 GLY A O 1
ATOM 689 N N . GLY A 1 97 ? 19.898 6.728 -32.176 1.00 47.06 97 GLY A N 1
ATOM 690 C CA . GLY A 1 97 ? 20.587 6.143 -33.334 1.00 47.06 97 GLY A CA 1
ATOM 691 C C . GLY A 1 97 ? 19.769 6.240 -34.634 1.00 47.06 97 GLY A C 1
ATOM 692 O O . GLY A 1 97 ? 18.537 6.251 -34.572 1.00 47.06 97 GLY A O 1
ATOM 693 N N . PRO A 1 98 ? 20.422 6.302 -35.813 1.00 45.44 98 PRO A N 1
ATOM 694 C CA . PRO A 1 98 ? 19.750 6.447 -37.101 1.00 45.44 98 PRO A CA 1
ATOM 695 C C . PRO A 1 98 ? 18.761 5.301 -37.336 1.00 45.44 98 PRO A C 1
ATOM 697 O O . PRO A 1 98 ? 19.066 4.130 -37.119 1.00 45.44 98 PRO A O 1
ATOM 700 N N . VAL A 1 99 ? 17.558 5.673 -37.771 1.00 52.03 99 VAL A N 1
ATOM 701 C CA . VAL A 1 99 ? 16.395 4.806 -37.982 1.00 52.03 99 VAL A CA 1
ATOM 702 C C . VAL A 1 99 ? 16.704 3.735 -39.033 1.00 52.03 99 VAL A C 1
ATOM 704 O O . VAL A 1 99 ? 16.461 3.916 -40.225 1.00 52.03 99 VAL A O 1
ATOM 707 N N . ALA A 1 100 ? 17.220 2.587 -38.598 1.00 47.25 100 ALA A N 1
ATOM 708 C CA . ALA A 1 100 ? 17.225 1.381 -39.408 1.00 47.25 100 ALA A CA 1
ATOM 709 C C . ALA A 1 100 ? 15.807 0.794 -39.390 1.00 47.25 100 ALA A C 1
ATOM 711 O O . ALA A 1 100 ? 15.343 0.258 -38.384 1.00 47.25 100 ALA A O 1
ATOM 712 N N . ARG A 1 101 ? 15.098 0.932 -40.518 1.00 52.50 101 ARG A N 1
ATOM 713 C CA . ARG A 1 101 ? 13.875 0.185 -40.843 1.00 52.50 101 ARG A CA 1
ATOM 714 C C . ARG A 1 101 ? 14.152 -1.317 -40.685 1.00 52.50 101 ARG A C 1
ATOM 716 O O . ARG A 1 101 ? 14.670 -1.944 -41.600 1.00 52.50 101 ARG A O 1
ATOM 723 N N . GLY A 1 102 ? 13.796 -1.889 -39.542 1.00 47.03 102 GLY A N 1
ATOM 724 C CA . GLY A 1 102 ? 13.901 -3.321 -39.281 1.00 47.03 102 GLY A CA 1
ATOM 725 C C . GLY A 1 102 ? 12.687 -3.798 -38.499 1.00 47.03 102 GLY A C 1
ATOM 726 O O . GLY A 1 102 ? 12.511 -3.393 -37.359 1.00 47.03 102 GLY A O 1
ATOM 727 N N . THR A 1 103 ? 11.850 -4.605 -39.159 1.00 48.81 103 THR A N 1
ATOM 728 C CA . THR A 1 103 ? 10.886 -5.587 -38.617 1.00 48.81 103 THR A CA 1
ATOM 729 C C . THR A 1 103 ? 10.119 -5.231 -37.331 1.00 48.81 103 THR A C 1
ATOM 731 O O . THR A 1 103 ? 10.685 -5.175 -36.248 1.00 48.81 103 THR A O 1
ATOM 734 N N . LEU A 1 104 ? 8.782 -5.159 -37.412 1.00 52.50 104 LEU A N 1
ATOM 735 C CA . LEU A 1 104 ? 7.850 -4.989 -36.275 1.00 52.50 104 LEU A CA 1
ATOM 736 C C . LEU A 1 104 ? 8.171 -5.857 -35.034 1.00 52.50 104 LEU A C 1
ATOM 738 O O . LEU A 1 104 ? 7.886 -5.445 -33.913 1.00 52.50 104 LEU A O 1
ATOM 742 N N . SER A 1 105 ? 8.806 -7.018 -35.220 1.00 48.53 105 SER A N 1
ATOM 743 C CA . SER A 1 105 ? 9.175 -7.946 -34.147 1.00 48.53 105 SER A CA 1
ATOM 744 C C . SER A 1 105 ? 10.324 -7.471 -33.240 1.00 48.53 105 SER A C 1
ATOM 746 O O . SER A 1 105 ? 10.316 -7.799 -32.058 1.00 48.53 105 SER A O 1
ATOM 748 N N . SER A 1 106 ? 11.292 -6.686 -33.732 1.00 46.72 106 SER A N 1
ATOM 749 C CA . SER A 1 106 ? 12.417 -6.188 -32.912 1.00 46.72 106 SER A CA 1
ATOM 750 C C . SER A 1 106 ? 12.049 -4.934 -32.111 1.00 46.72 106 SER A C 1
ATOM 752 O O . SER A 1 106 ? 12.529 -4.745 -30.998 1.00 46.72 106 SER A O 1
ATOM 754 N N . SER A 1 107 ? 11.123 -4.112 -32.618 1.00 50.81 107 SER A N 1
ATOM 755 C CA . SER A 1 107 ? 10.629 -2.923 -31.904 1.00 50.81 107 SER A CA 1
ATOM 756 C C . SER A 1 107 ? 9.765 -3.270 -30.679 1.00 50.81 107 SER A C 1
ATOM 758 O O . SER A 1 107 ? 9.764 -2.526 -29.692 1.00 50.81 107 SER A O 1
ATOM 760 N N . LEU A 1 108 ? 9.053 -4.405 -30.726 1.00 50.72 108 LEU A N 1
ATOM 761 C CA . LEU A 1 108 ? 8.244 -4.899 -29.607 1.00 50.72 108 LEU A CA 1
ATOM 762 C C . LEU A 1 108 ? 9.110 -5.461 -28.472 1.00 50.72 108 LEU A C 1
ATOM 764 O O . LEU A 1 108 ? 8.830 -5.156 -27.317 1.00 50.72 108 LEU A O 1
ATOM 768 N N . MET A 1 109 ? 10.188 -6.198 -28.779 1.00 51.91 109 MET A N 1
ATOM 769 C CA . MET A 1 109 ? 11.075 -6.739 -27.738 1.00 51.91 109 MET A CA 1
ATOM 770 C C . MET A 1 109 ? 11.863 -5.638 -27.009 1.00 51.91 109 MET A C 1
ATOM 772 O O . MET A 1 109 ? 11.929 -5.671 -25.783 1.00 51.91 109 MET A O 1
ATOM 776 N N . ASP A 1 110 ? 12.325 -4.607 -27.724 1.00 58.62 110 ASP A N 1
ATOM 777 C CA . ASP A 1 110 ? 13.060 -3.456 -27.161 1.00 58.62 110 ASP A CA 1
ATOM 778 C C . ASP A 1 110 ? 12.228 -2.571 -26.210 1.00 58.62 110 ASP A C 1
ATOM 780 O O . ASP A 1 110 ? 12.767 -1.871 -25.354 1.00 58.62 110 ASP A O 1
ATOM 784 N N . SER A 1 111 ? 10.899 -2.556 -26.366 1.00 63.66 111 SER A N 1
ATOM 785 C CA . SER A 1 111 ? 10.006 -1.675 -25.590 1.00 63.66 111 SER A CA 1
ATOM 786 C C . SER A 1 111 ? 9.500 -2.319 -24.294 1.00 63.66 111 SER A C 1
ATOM 788 O O . SER A 1 111 ? 8.940 -1.632 -23.435 1.00 63.66 111 SER A O 1
ATOM 790 N N . THR A 1 112 ? 9.709 -3.628 -24.143 1.00 80.12 112 THR A N 1
ATOM 791 C CA . THR A 1 112 ? 9.243 -4.445 -23.016 1.00 80.12 112 THR A CA 1
ATOM 792 C C . THR A 1 112 ? 9.677 -3.899 -21.648 1.00 80.12 112 THR A C 1
ATOM 794 O O . THR A 1 112 ? 8.790 -3.631 -20.835 1.00 80.12 112 THR A O 1
ATOM 797 N N . PRO A 1 113 ? 10.973 -3.635 -21.366 1.00 84.44 113 PRO A N 1
ATOM 798 C CA . PRO A 1 113 ? 11.392 -3.185 -20.035 1.00 84.44 113 PRO A CA 1
ATOM 799 C C . PRO A 1 113 ? 10.802 -1.817 -19.676 1.00 84.44 113 PRO A C 1
ATOM 801 O O . PRO A 1 113 ? 10.363 -1.599 -18.547 1.00 84.44 113 PRO A O 1
ATOM 804 N N . ARG A 1 114 ? 10.686 -0.909 -20.653 1.00 86.94 114 ARG A N 1
ATOM 805 C CA . ARG A 1 114 ? 10.056 0.403 -20.458 1.00 86.94 114 ARG A CA 1
ATOM 806 C C . ARG A 1 114 ? 8.586 0.274 -20.067 1.00 86.94 114 ARG A C 1
ATOM 808 O O . ARG A 1 114 ? 8.153 0.935 -19.126 1.00 86.94 114 ARG A O 1
ATOM 815 N N . ILE A 1 115 ? 7.817 -0.534 -20.799 1.00 90.00 115 ILE A N 1
ATOM 816 C CA . ILE A 1 115 ? 6.384 -0.723 -20.532 1.00 90.00 115 ILE A CA 1
ATOM 817 C C . ILE A 1 115 ? 6.192 -1.365 -19.159 1.00 90.00 115 ILE A C 1
ATOM 819 O O . ILE A 1 115 ? 5.337 -0.919 -18.396 1.00 90.00 115 ILE A O 1
ATOM 823 N N . LEU A 1 116 ? 7.012 -2.359 -18.811 1.00 92.19 116 LEU A N 1
ATOM 824 C CA . LEU A 1 116 ? 6.961 -3.006 -17.503 1.00 92.19 116 LEU A CA 1
ATOM 825 C C . LEU A 1 116 ? 7.287 -2.021 -16.369 1.00 92.19 116 LEU A C 1
ATOM 827 O O . LEU A 1 116 ? 6.521 -1.926 -15.417 1.00 92.19 116 LEU A O 1
ATOM 831 N N . LEU A 1 117 ? 8.346 -1.215 -16.487 1.00 92.50 117 LEU A N 1
ATOM 832 C CA . LEU A 1 117 ? 8.703 -0.210 -15.475 1.00 92.50 117 LEU A CA 1
ATOM 833 C C . LEU A 1 117 ? 7.645 0.897 -15.342 1.00 92.50 117 LEU A C 1
ATOM 835 O O . LEU A 1 117 ? 7.300 1.296 -14.229 1.00 92.50 117 LEU A O 1
ATOM 839 N N . ALA A 1 118 ? 7.076 1.357 -16.459 1.00 93.94 118 ALA A N 1
ATOM 840 C CA . ALA A 1 118 ? 5.962 2.304 -16.442 1.00 93.94 118 ALA A CA 1
ATOM 841 C C . ALA A 1 118 ? 4.719 1.697 -15.771 1.00 93.94 118 ALA A C 1
ATOM 843 O O . ALA A 1 118 ? 4.060 2.361 -14.971 1.00 93.94 118 ALA A O 1
ATOM 844 N N . THR A 1 119 ? 4.437 0.419 -16.036 1.00 94.50 119 THR A N 1
ATOM 845 C CA . THR A 1 119 ? 3.344 -0.327 -15.397 1.00 94.50 119 THR A CA 1
ATOM 846 C C . THR A 1 119 ? 3.588 -0.483 -13.899 1.00 94.50 119 THR A C 1
ATOM 848 O O . THR A 1 119 ? 2.678 -0.255 -13.109 1.00 94.50 119 THR A O 1
ATOM 851 N N . ALA A 1 120 ? 4.818 -0.796 -13.485 1.00 94.75 120 ALA A N 1
ATOM 852 C CA . ALA A 1 120 ? 5.192 -0.868 -12.077 1.00 94.75 120 ALA A CA 1
ATOM 853 C C . ALA A 1 120 ? 4.991 0.483 -11.372 1.00 94.75 120 ALA A C 1
ATOM 855 O O . ALA A 1 120 ? 4.372 0.533 -10.312 1.00 94.75 120 ALA A O 1
ATOM 856 N N . SER A 1 121 ? 5.435 1.589 -11.982 1.00 95.12 121 SER A N 1
ATOM 857 C CA . SER A 1 121 ? 5.196 2.944 -11.462 1.00 95.12 121 SER A CA 1
ATOM 858 C C . SER A 1 121 ? 3.694 3.240 -11.329 1.00 95.12 121 SER A C 1
ATOM 860 O O . SER A 1 121 ? 3.230 3.653 -10.265 1.00 95.12 121 SER A O 1
ATOM 862 N N . ALA A 1 122 ? 2.907 2.937 -12.367 1.00 96.12 122 ALA A N 1
ATOM 863 C CA . ALA A 1 122 ? 1.458 3.132 -12.364 1.00 96.12 122 ALA A CA 1
ATOM 864 C C . ALA A 1 122 ? 0.751 2.296 -11.286 1.00 96.12 122 ALA A C 1
ATOM 866 O O . ALA A 1 122 ? -0.144 2.802 -10.607 1.00 96.12 122 ALA A O 1
ATOM 867 N N . LEU A 1 123 ? 1.172 1.045 -11.077 1.00 94.81 123 LEU A N 1
ATOM 868 C CA . LEU A 1 123 ? 0.648 0.190 -10.014 1.00 94.81 123 LEU A CA 1
ATOM 869 C C . LEU A 1 123 ? 0.898 0.809 -8.636 1.00 94.81 123 LEU A C 1
ATOM 871 O O . LEU A 1 123 ? -0.036 0.883 -7.839 1.00 94.81 123 LEU A O 1
ATOM 875 N N . VAL A 1 124 ? 2.097 1.335 -8.364 1.00 94.81 124 VAL A N 1
ATOM 876 C CA . VAL A 1 124 ? 2.383 2.006 -7.083 1.00 94.81 124 VAL A CA 1
ATOM 877 C C . VAL A 1 124 ? 1.510 3.253 -6.904 1.00 94.81 124 VAL A C 1
ATOM 879 O O . VAL A 1 124 ? 0.867 3.390 -5.862 1.00 94.81 124 VAL A O 1
ATOM 882 N N . VAL A 1 125 ? 1.392 4.119 -7.917 1.00 93.75 125 VAL A N 1
ATOM 883 C CA . VAL A 1 125 ? 0.520 5.314 -7.864 1.00 93.75 125 VAL A CA 1
ATOM 884 C C . VAL A 1 125 ? -0.940 4.938 -7.632 1.00 93.75 125 VAL A C 1
ATOM 886 O O . VAL A 1 125 ? -1.632 5.575 -6.835 1.00 93.75 125 VAL A O 1
ATOM 889 N N . SER A 1 126 ? -1.413 3.872 -8.281 1.00 93.69 126 SER A N 1
ATOM 890 C CA . SER A 1 126 ? -2.791 3.406 -8.137 1.00 93.69 126 SER A CA 1
ATOM 891 C C . SER A 1 126 ? -3.133 3.031 -6.690 1.00 93.69 126 SER A C 1
ATOM 893 O O . SER A 1 126 ? -4.267 3.242 -6.264 1.00 93.69 126 SER A O 1
ATOM 895 N N . THR A 1 127 ? -2.156 2.591 -5.881 1.00 90.00 127 THR A N 1
ATOM 896 C CA . THR A 1 127 ? -2.377 2.316 -4.449 1.00 90.00 127 THR A CA 1
ATOM 897 C C . THR A 1 127 ? -2.695 3.581 -3.639 1.00 90.00 127 THR A C 1
ATOM 899 O O . THR A 1 127 ? -3.490 3.532 -2.692 1.00 90.00 127 THR A O 1
ATOM 902 N N . LEU A 1 128 ? -2.131 4.735 -4.020 1.00 90.00 128 LEU A N 1
ATOM 903 C CA . LEU A 1 128 ? -2.430 6.027 -3.397 1.00 90.00 128 LEU A CA 1
ATOM 904 C C . LEU A 1 128 ? -3.821 6.515 -3.804 1.00 90.00 128 LEU A C 1
ATOM 906 O O . LEU A 1 128 ? -4.606 6.913 -2.942 1.00 90.00 128 LEU A O 1
ATOM 910 N N . ALA A 1 129 ? -4.160 6.405 -5.091 1.00 91.62 129 ALA A N 1
ATOM 911 C CA . ALA A 1 129 ? -5.498 6.726 -5.585 1.00 91.62 129 ALA A CA 1
ATOM 912 C C . ALA A 1 129 ? -6.572 5.852 -4.911 1.00 91.62 129 ALA A C 1
ATOM 914 O O . ALA A 1 129 ? -7.568 6.368 -4.406 1.00 91.62 129 ALA A O 1
ATOM 915 N N . TRP A 1 130 ? -6.323 4.542 -4.802 1.00 91.81 130 TRP A N 1
ATOM 916 C CA . TRP A 1 130 ? -7.171 3.602 -4.065 1.00 91.81 130 TRP A CA 1
ATOM 917 C C . TRP A 1 130 ? -7.363 4.022 -2.606 1.00 91.81 130 TRP A C 1
ATOM 919 O O . TRP A 1 130 ? -8.472 3.981 -2.077 1.00 91.81 130 TRP A O 1
ATOM 929 N N . THR A 1 131 ? -6.291 4.483 -1.956 1.00 91.00 131 THR A N 1
ATOM 930 C CA . THR A 1 131 ? -6.360 4.984 -0.579 1.00 91.00 131 THR A CA 1
ATOM 931 C C . THR A 1 131 ? -7.303 6.181 -0.465 1.00 91.00 131 THR A C 1
ATOM 933 O O . THR A 1 131 ? -8.156 6.194 0.421 1.00 91.00 131 THR A O 1
ATOM 936 N N . GLY A 1 132 ? -7.178 7.156 -1.368 1.00 89.56 132 GLY A N 1
ATOM 937 C CA . GLY A 1 132 ? -8.007 8.361 -1.369 1.00 89.56 132 GLY A CA 1
ATOM 938 C C . GLY A 1 132 ? -9.485 8.091 -1.649 1.00 89.56 132 GLY A C 1
ATOM 939 O O . GLY A 1 132 ? -10.345 8.682 -1.007 1.00 89.56 132 GLY A O 1
ATOM 940 N N . ILE A 1 133 ? -9.785 7.181 -2.576 1.00 94.62 133 ILE A N 1
ATOM 941 C CA . ILE A 1 133 ? -11.160 6.950 -3.042 1.00 94.62 133 ILE A CA 1
ATOM 942 C C . ILE A 1 133 ? -11.882 5.912 -2.178 1.00 94.62 133 ILE A C 1
ATOM 944 O O . ILE A 1 133 ? -13.031 6.115 -1.794 1.00 94.62 133 ILE A O 1
ATOM 948 N N . VAL A 1 134 ? -11.218 4.795 -1.872 1.00 94.44 134 VAL A N 1
ATOM 949 C CA . VAL A 1 134 ? -11.878 3.606 -1.312 1.00 94.44 134 VAL A CA 1
ATOM 950 C C . VAL A 1 134 ? -11.616 3.461 0.184 1.00 94.44 134 VAL A C 1
ATOM 952 O O . VAL A 1 134 ? -12.521 3.122 0.942 1.00 94.44 134 VAL A O 1
ATOM 955 N N . VAL A 1 135 ? -10.400 3.771 0.645 1.00 92.75 135 VAL A N 1
ATOM 956 C CA . VAL A 1 135 ? -10.025 3.566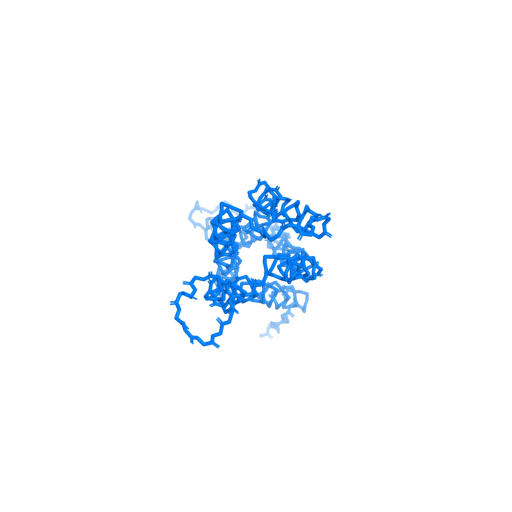 2.055 1.00 92.75 135 VAL A CA 1
ATOM 957 C C . VAL A 1 135 ? -10.453 4.743 2.941 1.00 92.75 135 VAL A C 1
ATOM 959 O O . VAL A 1 135 ? -10.879 4.531 4.078 1.00 92.75 135 VAL A O 1
ATOM 962 N N . MET A 1 136 ? -10.383 5.984 2.443 1.00 92.50 136 MET A N 1
ATOM 963 C CA . MET A 1 136 ? -10.738 7.176 3.229 1.00 92.50 136 MET A CA 1
ATOM 964 C C . MET A 1 136 ? -12.156 7.155 3.826 1.00 92.50 136 MET A C 1
ATOM 966 O O . MET A 1 136 ? -12.264 7.491 5.005 1.00 92.50 136 MET A O 1
ATOM 970 N N . PRO A 1 137 ? -13.228 6.743 3.119 1.00 95.31 137 PRO A N 1
ATOM 971 C CA . PRO A 1 137 ? -14.570 6.694 3.706 1.00 95.31 137 PRO A CA 1
ATOM 972 C C . PRO A 1 137 ? -14.646 5.813 4.962 1.00 95.31 137 PRO A C 1
ATOM 974 O O . PRO A 1 137 ? -15.200 6.227 5.980 1.00 95.31 137 PRO A O 1
ATOM 977 N N . VAL A 1 138 ? -14.021 4.631 4.922 1.00 95.00 138 VAL A N 1
ATOM 978 C CA . VAL A 1 138 ? -13.968 3.694 6.058 1.00 95.00 138 VAL A CA 1
ATOM 979 C C . VAL A 1 138 ? -13.146 4.273 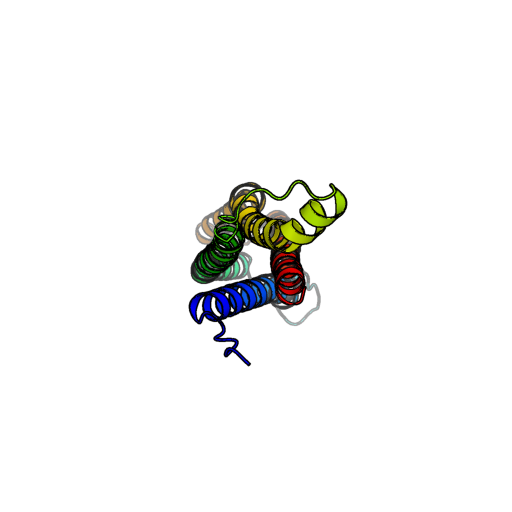7.208 1.00 95.00 138 VAL A C 1
ATOM 981 O O . VAL A 1 138 ? -13.580 4.226 8.358 1.00 95.00 138 VAL A O 1
ATOM 984 N N . ASN A 1 139 ? -11.994 4.880 6.910 1.00 93.00 139 ASN A N 1
ATOM 985 C CA . ASN A 1 139 ? -11.157 5.515 7.931 1.00 93.00 139 ASN A CA 1
ATOM 986 C C . ASN A 1 139 ? -11.878 6.680 8.613 1.00 93.00 139 ASN A C 1
ATOM 988 O O . ASN A 1 139 ? -11.865 6.770 9.837 1.00 93.00 139 ASN A O 1
ATOM 992 N N . ASN A 1 140 ? -12.535 7.546 7.840 1.00 94.38 140 ASN A N 1
ATOM 993 C CA . ASN A 1 140 ? -13.293 8.678 8.370 1.00 94.38 140 ASN A CA 1
ATOM 994 C C . ASN A 1 140 ? -14.433 8.195 9.270 1.00 94.38 140 ASN A C 1
ATOM 996 O O . ASN A 1 140 ? -14.672 8.779 10.327 1.00 94.38 140 ASN A O 1
ATOM 1000 N N . ARG A 1 141 ? -15.093 7.090 8.899 1.00 94.06 141 ARG A N 1
ATOM 1001 C CA . ARG A 1 141 ? -16.131 6.486 9.732 1.00 94.06 141 ARG A CA 1
ATOM 1002 C C . ARG A 1 141 ? -15.566 5.950 11.049 1.00 94.06 141 ARG A C 1
ATOM 1004 O O . ARG A 1 141 ? -16.095 6.298 12.102 1.00 94.06 141 ARG A O 1
ATOM 1011 N N . LEU A 1 142 ? -14.467 5.195 11.015 1.00 91.00 142 LEU A N 1
ATOM 1012 C CA . LEU A 1 142 ? -13.798 4.689 12.223 1.00 91.00 142 LEU A CA 1
ATOM 1013 C C . LEU A 1 142 ? -13.328 5.820 13.153 1.00 91.00 142 LEU A C 1
ATOM 1015 O O . LEU A 1 142 ? -13.513 5.729 14.365 1.00 91.00 142 LEU A O 1
ATOM 1019 N N . VAL A 1 143 ? -12.788 6.907 12.595 1.00 90.56 143 VAL A N 1
ATOM 1020 C CA . VAL A 1 143 ? -12.385 8.098 13.363 1.00 90.56 143 VAL A CA 1
ATOM 1021 C C . VAL A 1 143 ? -13.601 8.783 13.991 1.00 90.56 143 VAL A C 1
ATOM 1023 O O . VAL A 1 143 ? -13.572 9.100 15.176 1.00 90.56 143 VAL A O 1
ATOM 1026 N N . SER A 1 144 ? -14.702 8.944 13.249 1.00 91.25 144 SER A N 1
ATOM 1027 C CA . SER A 1 144 ? -15.929 9.545 13.796 1.00 91.25 144 SER A CA 1
ATOM 1028 C C . SER A 1 144 ? -16.518 8.728 14.955 1.00 91.25 144 SER A C 1
ATOM 1030 O O . SER A 1 144 ? -16.994 9.286 15.945 1.00 91.25 144 SER A O 1
ATOM 1032 N N . ILE A 1 145 ? -16.425 7.396 14.875 1.00 88.56 145 ILE A N 1
ATOM 1033 C CA . ILE A 1 145 ? -16.839 6.496 15.953 1.00 88.56 145 ILE A CA 1
ATOM 1034 C C . ILE A 1 145 ? -15.938 6.691 17.178 1.00 88.56 145 ILE A C 1
ATOM 1036 O O . ILE A 1 145 ? -16.464 6.811 18.285 1.00 88.56 145 ILE A O 1
ATOM 1040 N N . ALA A 1 146 ? -14.620 6.801 16.994 1.00 86.75 146 ALA A N 1
ATOM 1041 C CA . ALA A 1 146 ? -13.680 7.069 18.085 1.00 86.75 146 ALA A CA 1
ATOM 1042 C C . ALA 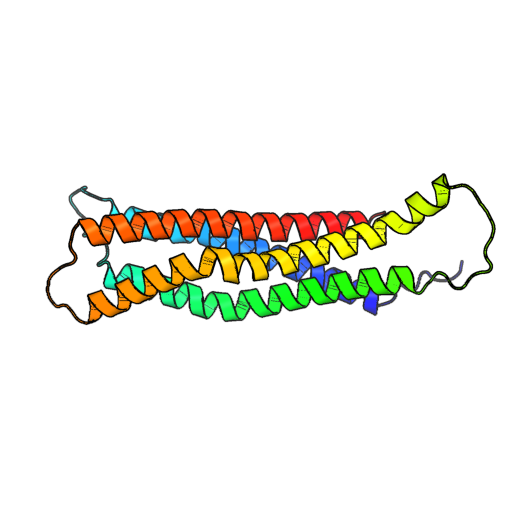A 1 146 ? -14.011 8.378 18.823 1.00 86.75 146 ALA A C 1
ATOM 1044 O O . ALA A 1 146 ? -14.098 8.405 20.048 1.00 86.75 146 ALA A O 1
ATOM 1045 N N . GLU A 1 147 ? -14.259 9.453 18.072 1.00 86.75 147 GLU A N 1
ATOM 1046 C CA . GLU A 1 147 ? -14.574 10.776 18.622 1.00 86.75 147 GLU A CA 1
ATOM 1047 C C . GLU A 1 147 ? -15.931 10.821 19.338 1.00 86.75 147 GLU A C 1
ATOM 1049 O O . GLU A 1 147 ? -16.072 11.508 20.350 1.00 86.75 147 GLU A O 1
ATOM 1054 N N . SER A 1 148 ? -16.935 10.107 18.820 1.00 85.00 148 SER A N 1
ATOM 1055 C CA . SER A 1 148 ? -18.268 10.029 19.438 1.00 85.00 148 SER A CA 1
ATOM 1056 C C . SER A 1 148 ? -18.280 9.200 20.724 1.00 85.00 148 SER A C 1
ATOM 1058 O O . SER A 1 148 ? -18.980 9.551 21.676 1.00 85.00 148 SER A O 1
ATOM 1060 N N . SER A 1 149 ? -17.472 8.138 20.764 1.00 79.94 149 SER A N 1
ATOM 1061 C CA . SER A 1 149 ? -17.375 7.245 21.919 1.00 79.94 149 SER A CA 1
ATOM 1062 C C . SER A 1 149 ? -16.649 7.945 23.070 1.00 79.94 149 SER A C 1
ATOM 1064 O O . SER A 1 149 ? -17.174 7.997 24.170 1.00 79.94 149 SER A O 1
ATOM 1066 N N . ALA A 1 150 ? -15.558 8.666 22.783 1.00 76.50 150 ALA A N 1
ATOM 1067 C CA . ALA A 1 150 ? -14.830 9.454 23.784 1.00 76.50 150 ALA A CA 1
ATOM 1068 C C . ALA A 1 150 ? -15.659 10.567 24.466 1.00 76.50 150 ALA A C 1
ATOM 1070 O O . ALA A 1 150 ? -15.253 11.093 25.499 1.00 76.50 150 ALA A O 1
ATOM 1071 N N . LYS A 1 151 ? -16.791 10.977 23.877 1.00 75.81 151 LYS A N 1
ATOM 1072 C CA . LYS A 1 151 ? -17.682 12.020 24.420 1.00 75.81 151 LYS A CA 1
ATOM 1073 C C . LYS A 1 151 ? -18.880 11.461 25.188 1.00 75.81 151 LYS A C 1
ATOM 1075 O O . LYS A 1 151 ? -19.613 12.239 25.795 1.00 75.81 151 LYS A O 1
ATOM 1080 N N . THR A 1 152 ? -19.120 10.153 25.131 1.00 66.81 152 THR A N 1
ATOM 1081 C CA . THR A 1 152 ? -20.344 9.538 25.646 1.00 66.81 152 THR A CA 1
ATOM 1082 C C . THR A 1 152 ? -19.998 8.523 26.734 1.00 66.81 152 THR A C 1
ATOM 1084 O O . THR A 1 152 ? -19.658 7.393 26.422 1.00 66.81 152 THR A O 1
ATOM 1087 N N . ASP A 1 153 ? -20.199 8.872 28.011 1.00 58.12 153 ASP A N 1
ATOM 1088 C CA . ASP A 1 153 ? -20.030 7.962 29.172 1.00 58.12 153 ASP A CA 1
ATOM 1089 C C . ASP A 1 153 ? -20.994 6.750 29.174 1.00 58.12 153 ASP A C 1
ATOM 1091 O O . ASP A 1 153 ? -20.965 5.897 30.065 1.00 58.12 153 ASP A O 1
ATOM 1095 N N . ARG A 1 154 ? -21.904 6.658 28.195 1.00 56.62 154 ARG A N 1
ATOM 1096 C CA . ARG A 1 154 ? -22.812 5.517 28.049 1.00 56.62 154 ARG A CA 1
ATOM 1097 C C . ARG A 1 154 ? -22.125 4.445 27.222 1.00 56.62 154 ARG A C 1
ATOM 1099 O O . ARG A 1 154 ? -21.907 4.638 26.030 1.00 56.62 154 ARG A O 1
ATOM 1106 N N . GLY A 1 155 ? -21.849 3.316 27.875 1.00 59.38 155 GLY A N 1
ATOM 1107 C CA . GLY A 1 155 ? -21.236 2.131 27.282 1.00 59.38 155 GLY A CA 1
ATOM 1108 C C . GLY A 1 155 ? -21.712 1.850 25.855 1.00 59.38 155 GLY A C 1
ATOM 1109 O O . GLY A 1 155 ? -22.904 1.924 25.546 1.00 59.38 155 GLY A O 1
ATOM 1110 N N . SER A 1 156 ? -20.749 1.545 24.990 1.00 66.81 156 SER A N 1
ATOM 1111 C CA . SER A 1 156 ? -20.952 1.341 23.559 1.00 66.81 156 SER A CA 1
ATOM 1112 C C . SER A 1 156 ? -22.121 0.403 23.252 1.00 66.81 156 SER A C 1
ATOM 1114 O O . SER A 1 156 ? -22.156 -0.730 23.742 1.00 66.81 156 SER A O 1
ATOM 1116 N N . SER A 1 157 ? -23.042 0.843 22.391 1.00 76.38 157 SER A N 1
ATOM 1117 C CA . SER A 1 157 ? -24.132 -0.005 21.897 1.00 76.38 157 SER A CA 1
ATOM 1118 C C . SER A 1 157 ? -23.567 -1.200 21.122 1.00 76.38 157 SER A C 1
ATOM 1120 O O . SER A 1 157 ? -22.618 -1.045 20.353 1.00 76.38 157 SER A O 1
ATOM 1122 N N . SER A 1 158 ? -24.177 -2.382 21.257 1.00 80.94 158 SER A N 1
ATOM 1123 C CA . SER A 1 158 ? -23.810 -3.577 20.478 1.00 80.94 158 SER A CA 1
ATOM 1124 C C . SER A 1 158 ? -23.762 -3.302 18.970 1.00 80.94 158 SER A C 1
ATOM 1126 O O . SER A 1 158 ? -22.831 -3.733 18.296 1.00 80.94 158 SER A O 1
ATOM 1128 N N . LYS A 1 159 ? -24.686 -2.475 18.464 1.00 84.88 159 LYS A N 1
ATOM 1129 C CA . LYS A 1 159 ? -24.723 -2.042 17.057 1.00 84.88 159 LYS A CA 1
ATOM 1130 C C . LYS A 1 159 ? -23.456 -1.303 16.624 1.00 84.88 159 LYS A C 1
ATOM 1132 O O . LYS A 1 159 ? -22.983 -1.487 15.510 1.00 84.88 159 LYS A O 1
ATOM 1137 N N . GLN A 1 160 ? -22.897 -0.474 17.504 1.00 86.75 160 GLN A N 1
ATOM 1138 C CA . GLN A 1 160 ? -21.673 0.275 17.221 1.00 86.75 160 GLN A CA 1
ATOM 1139 C C . GLN A 1 160 ? -20.461 -0.661 17.151 1.00 86.75 160 GLN A C 1
ATOM 1141 O O . GLN A 1 160 ? -19.561 -0.444 16.345 1.00 86.75 160 GLN A O 1
ATOM 1146 N N . ARG A 1 161 ? -20.451 -1.728 17.961 1.00 84.69 161 ARG A N 1
ATOM 1147 C CA . ARG A 1 161 ? -19.409 -2.762 17.903 1.00 84.69 161 ARG A CA 1
ATOM 1148 C C . ARG A 1 161 ? -19.452 -3.528 16.587 1.00 84.69 161 ARG A C 1
ATOM 1150 O O . ARG A 1 161 ? -18.425 -3.646 15.930 1.00 84.69 161 ARG A O 1
ATOM 1157 N N . GLU A 1 162 ? -20.634 -3.987 16.187 1.00 89.25 162 GLU A N 1
ATOM 1158 C CA . GLU A 1 162 ? -20.833 -4.682 14.909 1.00 89.25 162 GLU A CA 1
ATOM 1159 C C . GLU A 1 162 ? -20.401 -3.813 13.718 1.00 89.25 162 GLU A C 1
ATOM 1161 O O . GLU A 1 162 ? -19.746 -4.293 12.790 1.00 89.25 162 GLU A O 1
ATOM 1166 N N . GLU A 1 163 ? -20.709 -2.513 13.770 1.00 91.81 163 GLU A N 1
ATOM 1167 C CA . GLU A 1 163 ? -20.267 -1.552 12.762 1.00 91.81 163 GLU A CA 1
ATOM 1168 C C . GLU A 1 163 ? -18.735 -1.439 12.713 1.00 91.81 163 GLU A C 1
ATOM 1170 O O . GLU A 1 163 ? -18.149 -1.536 11.633 1.00 91.81 163 GLU A O 1
ATOM 1175 N N . VAL A 1 164 ? -18.067 -1.288 13.862 1.00 91.44 164 VAL A N 1
ATOM 1176 C CA . VAL A 1 164 ? -16.596 -1.220 13.931 1.00 91.44 164 VAL A CA 1
ATOM 1177 C C . VAL A 1 164 ? -15.953 -2.496 13.398 1.00 91.44 164 VAL A C 1
ATOM 1179 O O . VAL A 1 164 ? -15.016 -2.410 12.605 1.00 91.44 164 VAL A O 1
ATOM 1182 N N . ASP A 1 165 ? -16.467 -3.670 13.759 1.00 91.62 165 ASP A N 1
ATOM 1183 C CA . ASP A 1 165 ? -15.934 -4.947 13.281 1.00 91.62 165 ASP A CA 1
ATOM 1184 C C . ASP A 1 165 ? -16.061 -5.080 11.757 1.00 91.62 165 ASP A C 1
ATOM 1186 O O . ASP A 1 165 ? -15.115 -5.496 11.080 1.00 91.62 165 ASP A O 1
ATOM 1190 N N . SER A 1 166 ? -17.205 -4.679 11.196 1.00 94.19 166 SER A N 1
ATOM 1191 C CA . SER A 1 166 ? -17.432 -4.658 9.746 1.00 94.19 166 SER A CA 1
ATOM 1192 C C . SER A 1 166 ? -16.471 -3.704 9.024 1.00 94.19 166 SER A C 1
ATOM 1194 O O . SER A 1 166 ? -15.861 -4.059 8.007 1.00 94.19 166 SER A O 1
ATOM 1196 N N . LEU A 1 167 ? -16.263 -2.508 9.582 1.00 94.88 167 LEU A N 1
ATOM 1197 C CA . LEU A 1 167 ? -15.333 -1.517 9.042 1.00 94.88 167 LEU A CA 1
ATOM 1198 C C . LEU A 1 167 ? -13.880 -2.003 9.107 1.00 94.88 167 LEU A C 1
ATOM 1200 O O . LEU A 1 167 ? -13.148 -1.856 8.129 1.00 94.88 167 LEU A O 1
ATOM 1204 N N . LEU A 1 168 ? -13.464 -2.630 10.211 1.00 94.06 168 LEU A N 1
ATOM 1205 C CA . LEU A 1 168 ? -12.118 -3.188 10.364 1.00 94.06 168 LEU A CA 1
ATOM 1206 C C . LEU A 1 168 ? -11.857 -4.338 9.384 1.00 94.06 168 LEU A C 1
ATOM 1208 O O . LEU A 1 168 ? -10.786 -4.385 8.780 1.00 94.06 168 LEU A O 1
ATOM 1212 N N . ARG A 1 169 ? -12.833 -5.229 9.162 1.00 94.94 169 ARG A N 1
ATOM 1213 C CA . ARG A 1 169 ? -12.738 -6.297 8.147 1.00 94.94 169 ARG A CA 1
ATOM 1214 C C . ARG A 1 169 ? -12.646 -5.733 6.733 1.00 94.94 169 ARG A C 1
ATOM 1216 O O . ARG A 1 169 ? -11.819 -6.180 5.940 1.00 94.94 169 ARG A O 1
ATOM 1223 N N . SER A 1 170 ? -13.453 -4.719 6.434 1.00 95.81 170 SER A N 1
ATOM 1224 C CA . SER A 1 170 ? -13.393 -4.017 5.150 1.00 95.81 170 SER A CA 1
ATOM 1225 C C . SER A 1 170 ? -12.020 -3.376 4.952 1.00 95.81 170 SER A C 1
ATOM 1227 O O . SER A 1 170 ? -11.401 -3.525 3.900 1.00 95.81 170 SER A O 1
ATOM 1229 N N . TRP A 1 171 ? -11.494 -2.719 5.987 1.00 95.12 171 TRP A N 1
ATOM 1230 C CA . TRP A 1 171 ? -10.165 -2.123 5.960 1.00 95.12 171 TRP A CA 1
ATOM 1231 C C . TRP A 1 171 ? -9.050 -3.147 5.760 1.00 95.12 171 TRP A C 1
ATOM 1233 O O . TRP A 1 171 ? -8.161 -2.926 4.938 1.00 95.12 171 TRP A O 1
ATOM 1243 N N . GLN A 1 172 ? -9.127 -4.285 6.451 1.00 95.56 172 GLN A N 1
ATOM 1244 C CA . GLN A 1 172 ? -8.197 -5.402 6.297 1.00 95.56 172 GLN A CA 1
ATOM 1245 C C . GLN A 1 172 ? -8.129 -5.868 4.841 1.00 95.56 172 GLN A C 1
ATOM 1247 O O . GLN A 1 172 ? -7.046 -5.979 4.267 1.00 95.56 172 GLN A O 1
ATOM 1252 N N . TRP A 1 173 ? -9.291 -6.085 4.222 1.00 96.44 173 TRP A N 1
ATOM 1253 C CA . TRP A 1 173 ? -9.370 -6.468 2.818 1.00 96.44 173 TRP A CA 1
ATOM 1254 C C . TRP A 1 173 ? -8.741 -5.417 1.898 1.00 96.44 173 TRP A C 1
ATOM 1256 O O . TRP A 1 173 ? -7.893 -5.736 1.064 1.00 96.44 173 TRP A O 1
ATOM 1266 N N . MET A 1 174 ? -9.092 -4.145 2.089 1.00 95.25 174 MET A N 1
ATOM 1267 C CA . MET A 1 174 ? -8.531 -3.052 1.294 1.00 95.25 174 MET A CA 1
ATOM 1268 C C . MET A 1 174 ? -7.010 -2.944 1.431 1.00 95.25 174 MET A C 1
ATOM 1270 O O . MET A 1 174 ? -6.329 -2.602 0.463 1.00 95.25 174 MET A O 1
ATOM 1274 N N . ASN A 1 175 ? -6.455 -3.242 2.606 1.00 95.12 175 ASN A N 1
ATOM 1275 C CA . ASN A 1 175 ? -5.012 -3.282 2.777 1.00 95.12 175 ASN A CA 1
ATOM 1276 C C . ASN A 1 175 ? -4.358 -4.449 2.048 1.00 95.12 175 ASN A C 1
ATOM 1278 O O . ASN A 1 175 ? -3.289 -4.252 1.476 1.00 95.12 175 ASN A O 1
ATOM 1282 N N . TYR A 1 176 ? -4.966 -5.637 2.036 1.00 96.69 176 TYR A N 1
ATOM 1283 C CA . TYR A 1 176 ? -4.437 -6.737 1.233 1.00 96.69 176 TYR A CA 1
ATOM 1284 C C . TYR A 1 176 ? -4.347 -6.347 -0.238 1.00 96.69 176 TYR A C 1
ATOM 1286 O O . TYR A 1 176 ? -3.301 -6.555 -0.846 1.00 96.69 176 TYR A O 1
ATOM 1294 N N . VAL A 1 177 ? -5.378 -5.693 -0.781 1.00 95.69 177 VAL A N 1
ATOM 1295 C CA . VAL A 1 177 ? -5.356 -5.176 -2.159 1.00 95.69 177 VAL A CA 1
ATOM 1296 C C . VAL A 1 177 ? -4.167 -4.234 -2.380 1.00 95.69 177 VAL A C 1
ATOM 1298 O O . VAL A 1 177 ? -3.419 -4.410 -3.341 1.00 95.69 177 VAL A O 1
ATOM 1301 N N . ARG A 1 178 ? -3.921 -3.283 -1.466 1.00 94.38 178 ARG A N 1
ATOM 1302 C CA . ARG A 1 178 ? -2.746 -2.390 -1.542 1.00 94.38 178 ARG A CA 1
ATOM 1303 C C . ARG A 1 178 ? -1.425 -3.154 -1.471 1.00 94.38 178 ARG A C 1
ATOM 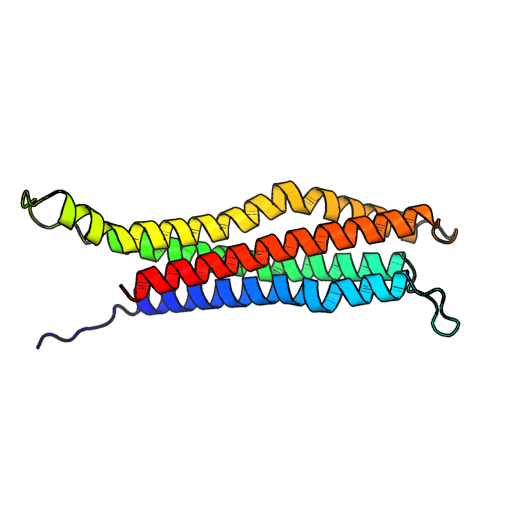1305 O O . ARG A 1 178 ? -0.511 -2.874 -2.242 1.00 94.38 178 ARG A O 1
ATOM 1312 N N . GLY A 1 179 ? -1.331 -4.114 -0.556 1.00 95.75 179 GLY A N 1
ATOM 1313 C CA . GLY A 1 179 ? -0.133 -4.915 -0.344 1.00 95.75 179 GLY A CA 1
ATOM 1314 C C . GLY A 1 179 ? 0.218 -5.783 -1.548 1.00 95.75 179 GLY A C 1
ATOM 1315 O O . GLY A 1 179 ? 1.354 -5.751 -2.015 1.00 95.75 179 GLY A O 1
ATOM 1316 N N . PHE A 1 180 ? -0.765 -6.491 -2.104 1.00 96.94 180 PHE A N 1
ATOM 1317 C CA . PHE A 1 180 ? -0.587 -7.281 -3.320 1.00 96.94 180 PHE A CA 1
ATOM 1318 C C . PHE A 1 180 ? -0.316 -6.408 -4.546 1.00 96.94 180 PHE A C 1
ATOM 1320 O O . PHE A 1 180 ? 0.527 -6.773 -5.358 1.00 96.94 180 PHE A O 1
ATOM 1327 N N . GLY A 1 181 ? -0.954 -5.238 -4.664 1.00 95.94 181 GLY A N 1
ATOM 1328 C CA . GLY A 1 181 ? -0.662 -4.280 -5.734 1.00 95.94 181 GLY A CA 1
ATOM 1329 C C . GLY A 1 181 ? 0.788 -3.784 -5.703 1.00 95.94 181 GLY A C 1
ATOM 1330 O O . GLY A 1 181 ? 1.463 -3.778 -6.732 1.00 95.94 181 GLY A O 1
ATOM 1331 N N . ALA A 1 182 ? 1.301 -3.441 -4.517 1.00 96.31 182 ALA A N 1
ATOM 1332 C CA . ALA A 1 182 ? 2.704 -3.062 -4.337 1.00 96.31 182 ALA A CA 1
ATOM 1333 C C . ALA A 1 182 ? 3.664 -4.227 -4.641 1.00 96.31 182 ALA A C 1
ATOM 1335 O O . ALA A 1 182 ? 4.679 -4.026 -5.307 1.00 96.31 182 ALA A O 1
ATOM 1336 N N . LEU A 1 183 ? 3.327 -5.449 -4.214 1.00 96.81 183 LEU A N 1
ATOM 1337 C CA . LEU A 1 183 ? 4.125 -6.640 -4.509 1.00 96.81 183 LEU A CA 1
ATOM 1338 C C . LEU A 1 183 ? 4.173 -6.929 -6.016 1.00 96.81 183 LEU A C 1
ATOM 1340 O O . LEU A 1 183 ? 5.247 -7.174 -6.561 1.00 96.81 183 LEU A O 1
ATOM 1344 N N . ALA A 1 184 ? 3.028 -6.850 -6.696 1.00 97.19 184 ALA A N 1
ATOM 1345 C CA . ALA A 1 184 ? 2.936 -7.015 -8.141 1.00 97.19 184 ALA A CA 1
ATOM 1346 C C . ALA A 1 184 ? 3.788 -5.971 -8.875 1.00 97.19 184 ALA A C 1
ATOM 1348 O O . ALA A 1 184 ? 4.514 -6.329 -9.797 1.00 97.19 184 ALA A O 1
ATOM 1349 N N . ALA A 1 185 ? 3.776 -4.710 -8.428 1.00 95.19 185 ALA A N 1
ATOM 1350 C CA . ALA A 1 185 ? 4.652 -3.676 -8.976 1.00 95.19 185 ALA A CA 1
ATOM 1351 C C . ALA A 1 185 ? 6.139 -4.049 -8.846 1.00 95.19 185 ALA A C 1
ATOM 1353 O O . ALA A 1 185 ? 6.885 -3.932 -9.817 1.00 95.19 185 ALA A O 1
ATOM 1354 N N . GLY A 1 186 ? 6.559 -4.549 -7.678 1.00 95.00 186 GLY A N 1
ATOM 1355 C CA . GLY A 1 186 ? 7.927 -5.020 -7.450 1.00 95.00 186 GLY A CA 1
ATOM 1356 C C . GLY A 1 186 ? 8.316 -6.198 -8.352 1.00 95.00 186 GLY A C 1
ATOM 1357 O O . GLY A 1 186 ? 9.393 -6.183 -8.941 1.00 95.00 186 GLY A O 1
ATOM 1358 N N . ILE A 1 187 ? 7.428 -7.184 -8.524 1.00 96.00 187 ILE A N 1
ATOM 1359 C CA . ILE A 1 187 ? 7.653 -8.343 -9.409 1.00 96.00 187 ILE A CA 1
ATOM 1360 C C . ILE A 1 187 ? 7.766 -7.904 -10.873 1.00 96.00 187 ILE A C 1
ATOM 1362 O O . ILE A 1 187 ? 8.680 -8.332 -11.576 1.00 96.00 187 ILE A O 1
ATOM 1366 N N . VAL 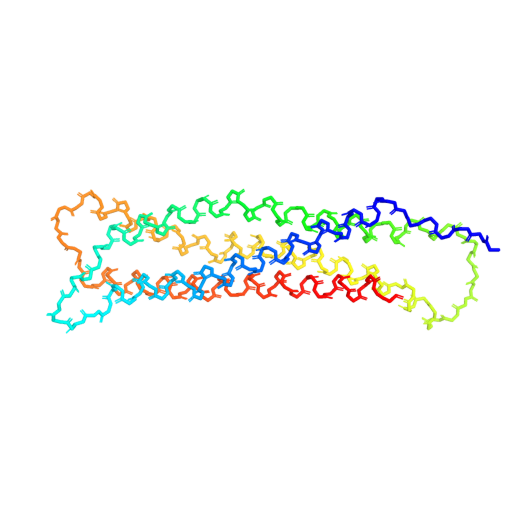A 1 188 ? 6.866 -7.030 -11.330 1.00 93.81 188 VAL A N 1
ATOM 1367 C CA . VAL A 1 188 ? 6.884 -6.488 -12.697 1.00 93.81 188 VAL A CA 1
ATOM 1368 C C . VAL A 1 188 ? 8.179 -5.715 -12.954 1.00 93.81 188 VAL A C 1
ATOM 1370 O O . VAL A 1 188 ? 8.816 -5.917 -13.987 1.00 93.81 188 VAL A O 1
ATOM 1373 N N . ALA A 1 189 ? 8.601 -4.870 -12.009 1.00 92.38 189 ALA A N 1
ATOM 1374 C CA . ALA A 1 189 ? 9.862 -4.143 -12.111 1.00 92.38 189 ALA A CA 1
ATOM 1375 C C . ALA A 1 189 ? 11.071 -5.088 -12.120 1.00 92.38 189 ALA A C 1
ATOM 1377 O O . ALA A 1 189 ? 11.976 -4.899 -12.924 1.00 92.38 189 ALA A O 1
ATOM 1378 N N . LEU A 1 190 ? 11.079 -6.126 -11.278 1.00 92.44 190 LEU A N 1
ATOM 1379 C CA . LEU A 1 190 ? 12.148 -7.123 -11.266 1.00 92.44 190 LEU A CA 1
ATOM 1380 C C . LEU A 1 190 ? 12.246 -7.856 -12.610 1.00 92.44 190 LEU A C 1
ATOM 1382 O O . LEU A 1 190 ? 13.340 -7.990 -13.145 1.00 92.44 190 LEU A O 1
ATOM 1386 N N . GLY A 1 191 ? 11.112 -8.259 -13.189 1.00 88.88 191 GLY A N 1
ATOM 1387 C CA . GLY A 1 191 ? 11.072 -8.857 -14.525 1.00 88.88 191 GLY A CA 1
ATOM 1388 C C . GLY A 1 191 ? 11.653 -7.934 -15.598 1.00 88.88 191 GLY A C 1
ATOM 1389 O O . GLY A 1 191 ? 12.399 -8.389 -16.453 1.00 88.88 191 GLY A O 1
ATOM 1390 N N . ALA A 1 192 ? 11.390 -6.628 -15.513 1.00 88.44 192 ALA A N 1
ATOM 1391 C CA . ALA A 1 192 ? 11.954 -5.638 -16.431 1.00 88.44 192 ALA A CA 1
ATOM 1392 C C . ALA A 1 192 ? 13.474 -5.445 -16.298 1.00 88.44 192 ALA A C 1
ATOM 1394 O O . ALA A 1 192 ? 14.101 -4.969 -17.236 1.00 88.44 192 ALA A O 1
ATOM 1395 N N . LEU A 1 193 ? 14.045 -5.741 -15.127 1.00 86.00 193 LEU A N 1
ATOM 1396 C CA . LEU A 1 193 ? 15.464 -5.533 -14.820 1.00 86.00 193 LEU A CA 1
ATOM 1397 C C . LEU A 1 193 ? 16.336 -6.760 -15.115 1.00 86.00 193 LEU A C 1
ATOM 1399 O O . LEU A 1 193 ? 17.558 -6.639 -15.133 1.00 86.00 193 LEU A O 1
ATOM 1403 N N . VAL A 1 194 ? 15.719 -7.932 -15.284 1.00 84.75 194 VAL A N 1
ATOM 1404 C CA . VAL A 1 194 ? 16.407 -9.209 -15.548 1.00 84.75 194 VAL A CA 1
ATOM 1405 C C . VAL A 1 194 ? 16.360 -9.593 -17.035 1.00 84.75 194 VAL A C 1
ATOM 1407 O O . VAL A 1 194 ? 17.137 -10.446 -17.461 1.00 84.75 194 VAL A O 1
ATOM 1410 N N . VAL A 1 195 ? 15.471 -8.968 -17.815 1.00 69.12 195 VAL A N 1
ATOM 1411 C CA . VAL A 1 195 ? 15.380 -9.094 -19.283 1.00 69.12 195 VAL A CA 1
ATOM 1412 C C . VAL A 1 195 ? 16.331 -8.112 -19.954 1.00 69.12 195 VAL A C 1
ATOM 1414 O O . VAL A 1 195 ? 17.036 -8.549 -20.888 1.00 69.12 195 VAL A O 1
#

Radius of gyration: 22.72 Å; chains: 1; bounding box: 61×29×72 Å

Secondary structure (DSSP, 8-state):
-------HHHHHHHHHHHHHHHHHHHHHHHIIIIIHHHHHHTTS--STTSPPPPHHHHHHHHHHHHHHHHHHHHHHHHHHHHHHHHHHHHHHHT--S------HHHHHHHHHHHHHHHHHHHHHHHHHHHIIIIIHHHHHHHHHHHHHHTT--S---HHHHHHHHHHHHHHHHHHHHHHHHHHHHHHHHHHHHH-

Organism: NCBI:txid2025994